Protein AF-A0A6L9S5N5-F1 (afdb_monomer)

Secondary structure (DSSP, 8-state):
--------HHHHTT----S--------PPPP--------------------------SSTTSHHHHHHHHHHHHHTT-S-HHHHHHHHHHHHHHHHHHHHHHHGGG--HHHHHHHHT--HHHHHHH-SSHHHHHHHHHHHHHHHHHHHHHHHHT-SSHHHHHHHHHHHHHHT----SGGGTTTSPPPHHHHHHHHHHHHHHHHHHHHHHHTT-B-TT--HHHHHHHHHHHH--HHHHHHHHTT-GGGHHHHHHHHHHHHHHHHHTTBTT-SSPPSSSPPPTHHHHTTTSPPP-

InterPro domains:
  IPR001647 DNA-binding HTH domain, TetR-type [PF00440] (92-136)
  IPR001647 DNA-binding HTH domain, TetR-type [PR00455] (92-105)
  IPR001647 DNA-binding HTH domain, TetR-type [PR00455] (112-135)
  IPR001647 DNA-binding HTH domain, TetR-type [PS50977] (86-145)
  IPR009057 Homedomain-like superfamily [SSF46689] (80-159)
  IPR036271 Tetracyclin repressor-like, C-terminal domain superfamily [SSF48498] (156-270)
  IPR050109 HTH-type, TetR-like transcriptional regulator [PTHR30055] (78-273)

Organism: NCBI:txid1981512

Structure (mmCIF, N/CA/C/O backbone):
data_AF-A0A6L9S5N5-F1
#
_entry.id   AF-A0A6L9S5N5-F1
#
loop_
_atom_site.group_PDB
_atom_site.id
_atom_site.type_symbol
_atom_site.label_atom_id
_atom_site.label_alt_id
_atom_site.label_comp_id
_atom_site.label_asym_id
_atom_site.label_entity_id
_atom_site.label_seq_id
_atom_site.pdbx_PDB_ins_code
_atom_site.Cartn_x
_atom_site.Cartn_y
_atom_site.Cartn_z
_atom_site.occupancy
_atom_site.B_iso_or_equiv
_atom_site.auth_seq_id
_atom_site.auth_comp_id
_atom_site.auth_asym_id
_atom_site.auth_atom_id
_atom_site.pdbx_PDB_model_num
ATOM 1 N N . MET A 1 1 ? 17.476 20.802 17.828 1.00 29.78 1 MET A N 1
ATOM 2 C CA . MET A 1 1 ? 16.460 19.757 18.060 1.00 29.78 1 MET A CA 1
ATOM 3 C C . MET A 1 1 ? 15.639 19.679 16.791 1.00 29.78 1 MET A C 1
ATOM 5 O O . MET A 1 1 ? 14.615 20.337 16.661 1.00 29.78 1 MET A O 1
ATOM 9 N N . GLU A 1 2 ? 16.232 19.032 15.797 1.00 29.28 2 GLU A N 1
ATOM 10 C CA . GLU A 1 2 ? 15.673 18.837 14.463 1.00 29.28 2 GLU A CA 1
ATOM 11 C C . GLU A 1 2 ? 14.548 17.815 14.631 1.00 29.28 2 GLU A C 1
ATOM 13 O O . GLU A 1 2 ? 14.775 16.739 15.180 1.00 29.28 2 GLU A O 1
ATOM 18 N N . ARG A 1 3 ? 13.306 18.202 14.331 1.00 27.81 3 ARG A N 1
ATOM 19 C CA . ARG A 1 3 ? 12.205 17.241 14.336 1.00 27.81 3 ARG A CA 1
ATOM 20 C C . ARG A 1 3 ? 12.419 16.380 13.099 1.00 27.81 3 ARG A C 1
ATOM 22 O O . ARG A 1 3 ? 12.252 16.897 12.000 1.00 27.81 3 ARG A O 1
ATOM 29 N N . ASP A 1 4 ? 12.824 15.128 13.285 1.00 39.34 4 ASP A N 1
ATOM 30 C CA . ASP A 1 4 ? 12.715 14.114 12.240 1.00 39.34 4 ASP A CA 1
ATOM 31 C C . ASP A 1 4 ? 11.247 14.088 11.802 1.00 39.34 4 ASP A C 1
ATOM 33 O O . ASP A 1 4 ? 10.364 13.665 12.552 1.00 39.34 4 ASP A O 1
ATOM 37 N N . GLU A 1 5 ? 10.959 14.646 10.625 1.00 42.59 5 GLU A N 1
ATOM 38 C CA . GLU A 1 5 ? 9.651 14.461 10.011 1.00 42.59 5 GLU A CA 1
ATOM 39 C C . GLU A 1 5 ? 9.491 12.972 9.686 1.00 42.59 5 GLU A C 1
ATOM 41 O O . GLU A 1 5 ? 10.435 12.358 9.174 1.00 42.59 5 GLU A O 1
ATOM 46 N N . PRO A 1 6 ? 8.329 12.363 9.977 1.00 43.66 6 PRO A N 1
ATOM 47 C CA . PRO A 1 6 ? 8.120 10.956 9.687 1.00 43.66 6 PRO A CA 1
ATOM 48 C C . PRO A 1 6 ? 8.167 10.769 8.170 1.00 43.66 6 PRO A C 1
ATOM 50 O O . PRO A 1 6 ? 7.268 11.185 7.441 1.00 43.66 6 PRO A O 1
ATOM 53 N N . LEU A 1 7 ? 9.250 10.165 7.685 1.00 49.28 7 LEU A N 1
ATOM 54 C CA . LEU A 1 7 ? 9.335 9.697 6.313 1.00 49.28 7 LEU A CA 1
ATOM 55 C C . LEU A 1 7 ? 8.261 8.608 6.142 1.00 49.28 7 LEU A C 1
ATOM 57 O O . LEU A 1 7 ? 8.176 7.633 6.874 1.00 49.28 7 LEU A O 1
ATOM 61 N N . GLY A 1 8 ? 7.380 8.760 5.177 1.00 49.56 8 GLY A N 1
ATOM 62 C CA . GLY A 1 8 ? 6.380 7.744 4.866 1.00 49.56 8 GLY A CA 1
ATOM 63 C C . GLY A 1 8 ? 6.985 6.363 4.684 1.00 49.56 8 GLY A C 1
ATOM 64 O O . GLY A 1 8 ? 8.114 6.195 4.217 1.00 49.56 8 GLY A O 1
ATOM 65 N N . VAL A 1 9 ? 6.195 5.352 5.031 1.00 52.44 9 VAL A N 1
ATOM 66 C CA . VAL A 1 9 ? 6.561 3.926 5.037 1.00 52.44 9 VAL A CA 1
ATOM 67 C C . VAL A 1 9 ? 7.278 3.517 3.748 1.00 52.44 9 VAL A C 1
ATOM 69 O O . VAL A 1 9 ? 8.246 2.765 3.774 1.00 52.44 9 VAL A O 1
ATOM 72 N N . VAL A 1 10 ? 6.839 4.052 2.606 1.00 51.81 10 VAL A N 1
ATOM 73 C CA . VAL A 1 10 ? 7.413 3.754 1.289 1.00 51.81 10 VAL A CA 1
ATOM 74 C C . VAL A 1 10 ? 8.800 4.379 1.104 1.00 51.81 10 VAL A C 1
ATOM 76 O O . VAL A 1 10 ? 9.664 3.760 0.490 1.00 51.81 10 VAL A O 1
ATOM 79 N N . LEU A 1 11 ? 9.046 5.574 1.639 1.00 53.38 11 LEU A N 1
ATOM 80 C CA . LEU A 1 11 ? 10.339 6.252 1.556 1.00 53.38 11 LEU A CA 1
ATOM 81 C C . LEU A 1 11 ? 11.356 5.687 2.552 1.00 53.38 11 LEU A C 1
ATOM 83 O O . LEU A 1 11 ? 12.539 5.594 2.227 1.00 53.38 11 LEU A O 1
ATOM 87 N N . VAL A 1 12 ? 10.902 5.240 3.725 1.00 50.34 12 VAL A N 1
ATOM 88 C CA . VAL A 1 12 ? 11.758 4.552 4.704 1.00 50.34 12 VAL A CA 1
ATOM 89 C C . VAL A 1 12 ? 12.307 3.248 4.139 1.00 50.34 12 VAL A C 1
ATOM 91 O O . VAL A 1 12 ? 13.486 2.947 4.318 1.00 50.34 12 VAL A O 1
ATOM 94 N N . LEU A 1 13 ? 11.498 2.521 3.361 1.00 51.81 13 LEU A N 1
ATOM 95 C CA . LEU A 1 13 ? 11.984 1.366 2.611 1.00 51.81 13 LEU A CA 1
ATOM 96 C C . LEU A 1 13 ? 13.123 1.729 1.646 1.00 51.81 13 LEU A C 1
ATOM 98 O O . LEU A 1 13 ? 13.864 0.843 1.266 1.00 51.81 13 LEU A O 1
ATOM 102 N N . LEU A 1 14 ? 13.306 2.981 1.223 1.00 48.81 14 LEU A N 1
ATOM 103 C CA . LEU A 1 14 ? 14.233 3.331 0.140 1.00 48.81 14 LEU A CA 1
ATOM 104 C C . LEU A 1 14 ? 15.573 3.926 0.608 1.00 48.81 14 LEU A C 1
ATOM 106 O O . LEU A 1 14 ? 16.450 4.108 -0.228 1.00 48.81 14 LEU A O 1
ATOM 110 N N . ARG A 1 15 ? 15.784 4.191 1.905 1.00 41.84 15 ARG A N 1
ATOM 111 C CA . ARG A 1 15 ? 16.906 5.028 2.388 1.00 41.84 15 ARG A CA 1
ATOM 112 C C . ARG A 1 15 ? 18.269 4.327 2.607 1.00 41.84 15 ARG A C 1
ATOM 114 O O . ARG A 1 15 ? 19.187 4.995 3.062 1.00 41.84 15 ARG A O 1
ATOM 121 N N . PHE A 1 16 ? 18.465 3.037 2.310 1.00 41.34 16 PHE A N 1
ATOM 122 C CA . PHE A 1 16 ? 19.682 2.321 2.761 1.00 41.34 16 PHE A CA 1
ATOM 123 C C . PHE A 1 16 ? 20.662 1.821 1.677 1.00 41.34 16 PHE A C 1
ATOM 125 O O . PHE A 1 16 ? 20.580 0.654 1.307 1.00 41.34 16 PHE A O 1
ATOM 132 N N . ARG A 1 17 ? 21.647 2.636 1.258 1.00 34.66 17 ARG A N 1
ATOM 133 C CA . ARG A 1 17 ? 23.053 2.196 1.058 1.00 34.66 17 ARG A CA 1
ATOM 134 C C . ARG A 1 17 ? 23.980 3.382 0.746 1.00 34.66 17 ARG A C 1
ATOM 136 O O . ARG A 1 17 ? 24.218 3.702 -0.411 1.00 34.66 17 ARG A O 1
ATOM 143 N N . ASP A 1 18 ? 24.559 3.963 1.787 1.00 29.28 18 ASP A N 1
ATOM 144 C CA . ASP A 1 18 ? 25.850 4.668 1.757 1.00 29.28 18 ASP A CA 1
ATOM 145 C C . ASP A 1 18 ? 26.420 4.469 3.177 1.00 29.28 18 ASP A C 1
ATOM 147 O O . ASP A 1 18 ? 25.698 4.697 4.139 1.00 29.28 18 ASP A O 1
ATOM 151 N N . GLU A 1 19 ? 27.569 3.857 3.462 1.00 34.09 19 GLU A N 1
ATOM 152 C CA . GLU A 1 19 ? 28.868 3.826 2.801 1.00 34.09 19 GLU A CA 1
ATOM 153 C C . GLU A 1 19 ? 29.531 2.429 2.950 1.00 34.09 19 GLU A C 1
ATOM 155 O O . GLU A 1 19 ? 29.310 1.717 3.925 1.00 34.09 19 GLU A O 1
ATOM 160 N N . ARG A 1 20 ? 30.435 2.087 2.017 1.00 33.69 20 ARG A N 1
ATOM 161 C CA . ARG A 1 20 ? 31.511 1.068 2.129 1.00 33.69 20 ARG A CA 1
ATOM 162 C C . ARG A 1 20 ? 31.122 -0.394 2.413 1.00 33.69 20 ARG A C 1
ATOM 164 O O . ARG A 1 20 ? 31.103 -0.848 3.549 1.00 33.69 20 ARG A O 1
ATOM 171 N N . THR A 1 21 ? 31.047 -1.193 1.345 1.00 30.78 21 THR A N 1
ATOM 172 C CA . THR A 1 21 ? 31.944 -2.355 1.120 1.00 30.78 21 THR A CA 1
ATOM 173 C C . THR A 1 21 ? 31.601 -3.059 -0.195 1.00 30.78 21 THR A C 1
ATOM 175 O O . THR A 1 21 ? 30.458 -3.451 -0.449 1.00 30.78 21 THR A O 1
ATOM 178 N N . ASP A 1 22 ? 32.625 -3.196 -1.036 1.00 32.16 22 ASP A N 1
ATOM 179 C CA . ASP A 1 22 ? 32.711 -4.172 -2.117 1.00 32.16 22 ASP A CA 1
ATOM 180 C C . ASP A 1 22 ? 32.784 -5.579 -1.515 1.00 32.16 22 ASP A C 1
ATOM 182 O O . ASP A 1 22 ? 33.572 -5.830 -0.604 1.00 32.16 22 ASP A O 1
ATOM 186 N N . GLY A 1 23 ? 31.992 -6.519 -2.030 1.00 25.78 23 GLY A N 1
ATOM 187 C CA . GLY A 1 23 ? 32.058 -7.901 -1.564 1.00 25.78 23 GLY A CA 1
ATOM 188 C C . GLY A 1 23 ? 31.047 -8.817 -2.234 1.00 25.78 23 GLY A C 1
ATOM 189 O O . GLY A 1 23 ? 29.912 -8.939 -1.787 1.00 25.78 23 GLY A O 1
ATOM 190 N N . CYS A 1 24 ? 31.474 -9.486 -3.306 1.00 29.00 24 CYS A N 1
ATOM 191 C CA . CYS A 1 24 ? 30.818 -10.674 -3.851 1.00 29.00 24 CYS A CA 1
ATOM 192 C C . CYS A 1 24 ? 30.516 -11.695 -2.745 1.00 29.00 24 CYS A C 1
ATOM 194 O O . CYS A 1 24 ? 31.463 -12.172 -2.135 1.00 29.00 24 CYS A O 1
ATOM 196 N N . PHE A 1 25 ? 29.271 -12.156 -2.598 1.00 24.53 25 PHE A N 1
ATOM 197 C CA . PHE A 1 25 ? 29.006 -13.495 -2.059 1.00 24.53 25 PHE A CA 1
ATOM 198 C C . PHE A 1 25 ? 27.767 -14.110 -2.715 1.00 24.53 25 PHE A C 1
ATOM 200 O O . PHE A 1 25 ? 26.629 -13.738 -2.445 1.00 24.53 25 PHE A O 1
ATOM 207 N N . GLY A 1 26 ? 28.015 -15.064 -3.615 1.00 23.80 26 GLY A N 1
ATOM 208 C CA . GLY A 1 26 ? 26.991 -15.945 -4.161 1.00 23.80 26 GLY A CA 1
ATOM 209 C C . GLY A 1 26 ? 26.618 -17.014 -3.138 1.00 23.80 26 GLY A C 1
ATOM 210 O O . GLY A 1 26 ? 27.490 -17.729 -2.639 1.00 23.80 26 GLY A O 1
ATOM 211 N N . LEU A 1 27 ? 25.325 -17.155 -2.848 1.00 24.61 27 LEU A N 1
ATOM 212 C CA . LEU A 1 27 ? 24.835 -18.283 -2.067 1.00 24.61 27 LEU A CA 1
ATOM 213 C C . LEU A 1 27 ? 24.647 -19.508 -2.970 1.00 24.61 27 LEU A C 1
ATOM 215 O O . LEU A 1 27 ? 23.771 -19.556 -3.833 1.00 24.61 27 LEU A O 1
ATOM 219 N N . ARG A 1 28 ? 25.482 -20.525 -2.730 1.00 21.66 28 ARG A N 1
ATOM 220 C CA . ARG A 1 28 ? 25.252 -21.916 -3.139 1.00 21.66 28 ARG A CA 1
ATOM 221 C C . ARG A 1 28 ? 24.043 -22.465 -2.384 1.00 21.66 28 ARG A C 1
ATOM 223 O O . ARG A 1 28 ? 24.105 -22.625 -1.168 1.00 21.66 28 ARG A O 1
ATOM 230 N N . VAL A 1 29 ? 23.002 -22.848 -3.112 1.00 25.77 29 VAL A N 1
ATOM 231 C CA . VAL A 1 29 ? 21.946 -23.729 -2.599 1.00 25.77 29 VAL A CA 1
ATOM 232 C C . VAL A 1 29 ? 22.465 -25.169 -2.665 1.00 25.77 29 VAL A C 1
ATOM 234 O O . VAL A 1 29 ? 22.855 -25.635 -3.736 1.00 25.77 29 VAL A O 1
ATOM 237 N N . ARG A 1 30 ? 22.517 -25.871 -1.525 1.00 21.45 30 ARG A N 1
ATOM 238 C CA . ARG A 1 30 ? 22.671 -27.336 -1.510 1.00 21.45 30 ARG A CA 1
ATOM 239 C C . ARG A 1 30 ? 21.298 -27.986 -1.729 1.00 21.45 30 ARG A C 1
ATOM 241 O O . ARG A 1 30 ? 20.336 -27.513 -1.127 1.00 21.45 30 ARG A O 1
ATOM 248 N N . PRO A 1 31 ? 21.192 -29.041 -2.553 1.00 28.75 31 PRO A N 1
ATOM 249 C CA . PRO A 1 31 ? 19.962 -29.805 -2.687 1.00 28.75 31 PRO A CA 1
ATOM 250 C C . PRO A 1 31 ? 19.876 -30.846 -1.563 1.00 28.75 31 PRO A C 1
ATOM 252 O O . PRO A 1 31 ? 20.912 -31.288 -1.073 1.00 28.75 31 PRO A O 1
ATOM 255 N N . ASP A 1 32 ? 18.652 -31.176 -1.146 1.00 25.08 32 ASP A N 1
ATOM 256 C CA . ASP A 1 32 ? 18.168 -32.545 -0.883 1.00 25.08 32 ASP A CA 1
ATOM 257 C C . ASP A 1 32 ? 17.051 -32.540 0.166 1.00 25.08 32 ASP A C 1
ATOM 259 O O . ASP A 1 32 ? 17.325 -32.403 1.353 1.00 25.08 32 ASP A O 1
ATOM 263 N N . VAL A 1 33 ? 15.806 -32.789 -0.269 1.00 29.23 33 VAL A N 1
ATOM 264 C CA . VAL A 1 33 ? 14.906 -33.750 0.396 1.00 29.23 33 VAL A CA 1
ATOM 265 C C . VAL A 1 33 ? 14.057 -34.465 -0.673 1.00 29.23 33 VAL A C 1
ATOM 267 O O . VAL A 1 33 ? 13.577 -33.865 -1.632 1.00 29.23 33 VAL A O 1
ATOM 270 N N . HIS A 1 34 ? 13.945 -35.780 -0.498 1.00 26.89 34 HIS A N 1
ATOM 271 C CA . HIS A 1 34 ? 13.464 -36.835 -1.391 1.00 26.89 34 HIS A CA 1
ATOM 272 C C . HIS A 1 34 ? 11.963 -36.832 -1.785 1.00 26.89 34 HIS A C 1
ATOM 274 O O . HIS A 1 34 ? 11.084 -36.665 -0.948 1.00 26.89 34 HIS A O 1
ATOM 280 N N . ARG A 1 35 ? 11.712 -37.150 -3.074 1.00 25.55 35 ARG A N 1
ATOM 281 C CA . ARG A 1 35 ? 10.929 -38.285 -3.660 1.00 25.55 35 ARG A CA 1
ATOM 282 C C . ARG A 1 35 ? 10.040 -39.086 -2.669 1.00 25.55 35 ARG A C 1
ATOM 284 O O . ARG A 1 35 ? 10.552 -39.547 -1.662 1.00 25.55 35 ARG A O 1
ATOM 291 N N . VAL A 1 36 ? 8.760 -39.401 -2.904 1.00 25.47 36 VAL A N 1
ATOM 292 C CA . VAL A 1 36 ? 8.148 -40.282 -3.932 1.00 25.47 36 VAL A CA 1
ATOM 293 C C . VAL A 1 36 ? 6.620 -40.229 -3.714 1.00 25.47 36 VAL A C 1
ATOM 295 O O . VAL A 1 36 ? 6.201 -40.276 -2.567 1.00 25.47 36 VAL A O 1
ATOM 298 N N . LEU A 1 37 ? 5.804 -40.204 -4.775 1.00 26.78 37 LEU A N 1
ATOM 299 C CA . LEU A 1 37 ? 4.739 -41.190 -5.052 1.00 26.78 37 LEU A CA 1
ATOM 300 C C . LEU A 1 37 ? 4.279 -41.017 -6.507 1.00 26.78 37 LEU A C 1
ATOM 302 O O . LEU A 1 37 ? 4.057 -39.913 -6.996 1.00 26.78 37 LEU A O 1
ATOM 306 N N . THR A 1 38 ? 4.255 -42.138 -7.214 1.00 26.05 38 THR A N 1
ATOM 307 C CA . THR A 1 38 ? 4.129 -42.278 -8.663 1.00 26.05 38 THR A CA 1
ATOM 308 C C . THR A 1 38 ? 2.880 -43.088 -9.018 1.00 26.05 38 THR A C 1
ATOM 310 O O . THR A 1 38 ? 2.457 -43.904 -8.206 1.00 26.05 38 THR A O 1
ATOM 313 N N . HIS A 1 39 ? 2.462 -42.963 -10.290 1.00 25.64 39 HIS A N 1
ATOM 314 C CA . HIS A 1 39 ? 1.488 -43.780 -11.056 1.00 25.64 39 HIS A CA 1
ATOM 315 C C . HIS A 1 39 ? 0.033 -43.341 -10.883 1.00 25.64 39 HIS A C 1
ATOM 317 O O . HIS A 1 39 ? -0.396 -43.073 -9.772 1.00 25.64 39 HIS A O 1
ATOM 323 N N . GLY A 1 40 ? -0.802 -43.233 -11.914 1.00 24.14 40 GLY A N 1
ATOM 324 C CA . GLY A 1 40 ? -0.793 -43.510 -13.363 1.00 24.14 40 GLY A CA 1
ATOM 325 C C . GLY A 1 40 ? -2.184 -43.025 -13.842 1.00 24.14 40 GLY A C 1
ATOM 326 O O . GLY A 1 40 ? -3.073 -42.867 -13.014 1.00 24.14 40 GLY A O 1
ATOM 327 N N . GLU A 1 41 ? -2.446 -42.550 -15.054 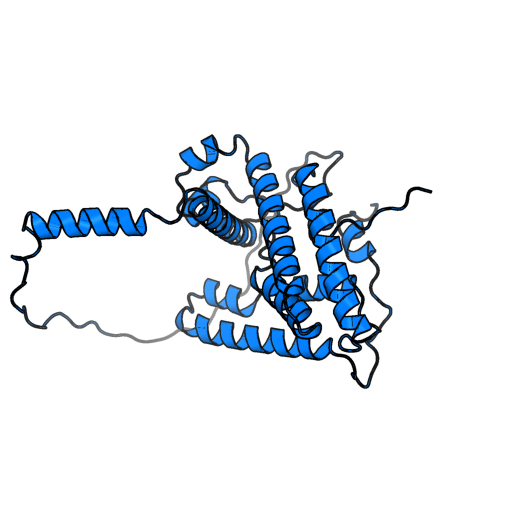1.00 26.95 41 GLU A N 1
ATOM 328 C CA . GLU A 1 41 ? -2.668 -43.234 -16.343 1.00 26.95 41 GLU A CA 1
ATOM 329 C C . GLU A 1 41 ? -3.340 -42.119 -17.204 1.00 26.95 41 GLU A C 1
ATOM 331 O O . GLU A 1 41 ? -4.157 -41.365 -16.686 1.00 26.95 41 GLU A O 1
ATOM 336 N N . GLY A 1 42 ? -2.895 -41.748 -18.409 1.00 24.33 42 GLY A N 1
ATOM 337 C CA . GLY A 1 42 ? -3.214 -42.405 -19.683 1.00 24.33 42 GLY A CA 1
ATOM 338 C C . GLY A 1 42 ? -4.673 -42.168 -20.147 1.00 24.33 42 GLY A C 1
ATOM 339 O O . GLY A 1 42 ? -5.556 -42.867 -19.678 1.00 24.33 42 GLY A O 1
ATOM 340 N N . VAL A 1 43 ? -4.966 -41.223 -21.067 1.00 27.61 43 VAL A N 1
ATOM 341 C CA . VAL A 1 43 ? -5.273 -41.441 -22.525 1.00 27.61 43 VAL A CA 1
ATOM 342 C C . VAL A 1 43 ? -6.678 -40.824 -22.850 1.00 27.61 43 VAL A C 1
ATOM 344 O O . VAL A 1 43 ? -7.463 -40.740 -21.909 1.00 27.61 43 VAL A O 1
ATOM 347 N N . PRO A 1 44 ? -7.130 -40.460 -24.089 1.00 33.72 44 PRO A N 1
ATOM 348 C CA . PRO A 1 44 ? -6.504 -39.962 -25.333 1.00 33.72 44 PRO A CA 1
ATOM 349 C C . PRO A 1 44 ? -7.121 -38.654 -25.922 1.00 33.72 44 PRO A C 1
ATOM 351 O O . PRO A 1 44 ? -8.191 -38.181 -25.548 1.00 33.72 44 PRO A O 1
ATOM 354 N N . SER A 1 45 ? -6.462 -38.182 -26.985 1.00 30.22 45 SER A N 1
ATOM 355 C CA . SER A 1 45 ? -6.915 -37.309 -28.081 1.00 30.22 45 SER A CA 1
ATOM 356 C C . SER A 1 45 ? -8.179 -37.752 -28.850 1.00 30.22 45 SER A C 1
ATOM 358 O O . SER A 1 45 ? -8.293 -38.929 -29.196 1.00 30.22 45 SER A O 1
ATOM 360 N N . ARG A 1 46 ? -9.004 -36.782 -29.282 1.00 29.97 46 ARG A N 1
ATOM 361 C CA . ARG A 1 46 ? -9.788 -36.764 -30.545 1.00 29.97 46 ARG A CA 1
ATOM 362 C C . ARG A 1 46 ? -9.901 -35.301 -30.995 1.00 29.97 46 ARG A C 1
ATOM 364 O O . ARG A 1 46 ? -10.196 -34.453 -30.164 1.00 29.97 46 ARG A O 1
ATOM 371 N N . ASP A 1 47 ? -9.404 -34.895 -32.154 1.00 24.53 47 ASP A N 1
ATOM 372 C CA . ASP A 1 47 ? -9.744 -35.221 -33.548 1.00 24.53 47 ASP A CA 1
ATOM 373 C C . ASP A 1 47 ? -10.970 -34.457 -34.076 1.00 24.53 47 ASP A C 1
ATOM 375 O O . ASP A 1 47 ? -11.999 -34.319 -33.417 1.00 24.53 47 ASP A O 1
ATOM 379 N N . HIS A 1 48 ? -10.749 -33.882 -35.253 1.00 28.98 48 HIS A N 1
ATOM 380 C CA . HIS A 1 48 ? -11.487 -32.824 -35.919 1.00 28.98 48 HIS A CA 1
ATOM 381 C C . HIS A 1 48 ? -12.766 -33.336 -36.579 1.00 28.98 48 HIS A C 1
ATOM 383 O O . HIS A 1 48 ? -12.683 -34.218 -37.426 1.00 28.98 48 HIS A O 1
ATOM 389 N N . SER A 1 49 ? -13.910 -32.690 -36.330 1.00 28.09 49 SER A N 1
ATOM 390 C CA . SER A 1 49 ? -15.021 -32.663 -37.297 1.00 28.09 49 SER A CA 1
ATOM 391 C C . SER A 1 49 ? -16.179 -31.778 -36.829 1.00 28.09 49 SER A C 1
ATOM 393 O O . SER A 1 49 ? -17.156 -32.305 -36.314 1.00 28.09 49 SER A O 1
ATOM 395 N N . GLU A 1 50 ? -16.131 -30.464 -37.075 1.00 28.69 50 GLU A N 1
ATOM 396 C CA . GLU A 1 50 ? -17.361 -29.665 -37.213 1.00 28.69 50 GLU A CA 1
ATOM 397 C C . GLU A 1 50 ? -17.226 -28.649 -38.361 1.00 28.69 50 GLU A C 1
ATOM 399 O O . GLU A 1 50 ? -16.558 -27.624 -38.277 1.00 28.69 50 GLU A O 1
ATOM 404 N N . CYS A 1 51 ? -17.823 -29.054 -39.484 1.00 26.09 51 CYS A N 1
ATOM 405 C CA . CYS A 1 51 ? -18.613 -28.286 -40.444 1.00 26.09 51 CYS A CA 1
ATOM 406 C C . CYS A 1 51 ? -18.237 -26.820 -40.732 1.00 26.09 51 CYS A C 1
ATOM 408 O O . CYS A 1 51 ? -18.589 -25.886 -40.015 1.00 26.09 51 CYS A O 1
ATOM 410 N N . PHE A 1 52 ? -17.662 -26.634 -41.923 1.00 26.09 52 PHE A N 1
ATOM 411 C CA . PHE A 1 52 ? -17.629 -25.382 -42.676 1.00 26.09 52 PHE A CA 1
ATOM 412 C C . PHE A 1 52 ? -19.037 -24.773 -42.832 1.00 26.09 52 PHE A C 1
ATOM 414 O O . PHE A 1 52 ? -19.872 -25.306 -43.562 1.00 26.09 52 PHE A O 1
ATOM 421 N N . ALA A 1 53 ? -19.264 -23.609 -42.223 1.00 31.55 53 ALA A N 1
ATOM 422 C CA . ALA A 1 53 ? -20.278 -22.651 -42.661 1.00 31.55 53 ALA A CA 1
ATOM 423 C C . ALA A 1 53 ? -19.651 -21.680 -43.688 1.00 31.55 53 ALA A C 1
ATOM 425 O O . ALA A 1 53 ? -18.470 -21.337 -43.554 1.00 31.55 53 ALA A O 1
ATOM 426 N N . PRO A 1 54 ? -20.380 -21.227 -44.727 1.00 29.58 54 PRO A N 1
ATOM 427 C CA . PRO A 1 54 ? -19.819 -20.346 -45.744 1.00 29.58 54 PRO A CA 1
ATOM 428 C C . PRO A 1 54 ? -19.421 -18.998 -45.132 1.00 29.58 54 PRO A C 1
ATOM 430 O O . PRO A 1 54 ? -20.216 -18.298 -44.510 1.00 29.58 54 PRO A O 1
ATOM 433 N N . ASN A 1 55 ? -18.148 -18.655 -45.312 1.00 32.16 55 ASN A N 1
ATOM 434 C CA . ASN A 1 55 ? -17.507 -17.467 -44.768 1.00 32.16 55 ASN A CA 1
ATOM 435 C C . ASN A 1 55 ? -18.102 -16.208 -45.434 1.00 32.16 55 ASN A C 1
ATOM 437 O O . ASN A 1 55 ? -17.861 -15.960 -46.617 1.00 32.16 55 ASN A O 1
ATOM 441 N N . SER A 1 56 ? -18.850 -15.397 -44.683 1.00 38.31 56 SER A N 1
ATOM 442 C CA . SER A 1 56 ? -19.366 -14.075 -45.078 1.00 38.31 56 SER A CA 1
ATOM 443 C C . SER A 1 56 ? -18.233 -13.040 -45.146 1.00 38.31 56 SER A C 1
ATOM 445 O O . SER A 1 56 ? -18.154 -12.080 -44.384 1.00 38.31 56 SER A O 1
ATOM 447 N N . ASN A 1 57 ? -17.282 -13.267 -46.054 1.00 38.22 57 ASN A N 1
ATOM 448 C CA . ASN A 1 57 ? -16.080 -12.447 -46.198 1.00 38.22 57 ASN A CA 1
ATOM 449 C C . ASN A 1 57 ? -16.177 -11.391 -47.312 1.00 38.22 57 ASN A C 1
ATOM 451 O O . ASN A 1 57 ? -15.211 -10.667 -47.544 1.00 38.22 57 ASN A O 1
ATOM 455 N N . SER A 1 58 ? -17.324 -11.270 -47.985 1.00 40.28 58 SER A N 1
ATOM 456 C CA . SER A 1 58 ? -17.533 -10.291 -49.061 1.00 40.28 58 SER A CA 1
ATOM 457 C C . SER A 1 58 ? -17.802 -8.868 -48.559 1.00 40.28 58 SER A C 1
ATOM 459 O O . SER A 1 58 ? -17.527 -7.916 -49.282 1.00 40.28 58 SER A O 1
ATOM 461 N N . GLU A 1 59 ? -18.259 -8.685 -47.316 1.00 41.62 59 GLU A N 1
ATOM 462 C CA . GLU A 1 59 ? -18.508 -7.346 -46.750 1.00 41.62 59 GLU A CA 1
ATOM 463 C C . GLU A 1 59 ? -17.238 -6.699 -46.169 1.00 41.62 59 GLU A C 1
ATOM 465 O O . GLU A 1 59 ? -17.104 -5.473 -46.146 1.00 41.62 59 GLU A O 1
ATOM 470 N N . ARG A 1 60 ? -16.244 -7.516 -45.782 1.00 43.94 60 ARG A N 1
ATOM 471 C CA . ARG A 1 60 ? -14.983 -7.064 -45.162 1.00 43.94 60 ARG A CA 1
ATOM 472 C C . ARG A 1 60 ? -13.975 -6.448 -46.136 1.00 43.94 60 ARG A C 1
ATOM 474 O O . ARG A 1 60 ? -12.960 -5.929 -45.675 1.00 43.94 60 ARG A O 1
ATOM 481 N N . ASN A 1 61 ? -14.235 -6.476 -47.442 1.00 43.72 61 ASN A N 1
ATOM 482 C CA . ASN A 1 61 ? -13.350 -5.902 -48.463 1.00 43.72 61 ASN A CA 1
ATOM 483 C C . ASN A 1 61 ? -14.030 -4.802 -49.294 1.00 43.72 61 ASN A C 1
ATOM 485 O O . ASN A 1 61 ? -13.620 -4.512 -50.415 1.00 43.72 61 ASN A O 1
ATOM 489 N N . THR A 1 62 ? -15.077 -4.183 -48.745 1.00 53.66 62 THR A N 1
ATOM 490 C CA . THR A 1 62 ? -15.670 -2.976 -49.325 1.00 53.66 62 THR A CA 1
ATOM 491 C C . THR A 1 62 ? -14.853 -1.738 -48.923 1.00 53.66 62 THR A C 1
ATOM 493 O O . THR A 1 62 ? -14.327 -1.685 -47.805 1.00 53.66 62 THR A O 1
ATOM 496 N N . PRO A 1 63 ? -14.762 -0.704 -49.783 1.00 52.78 63 PRO A N 1
ATOM 497 C CA . PRO A 1 63 ? -14.130 0.571 -49.427 1.00 52.78 63 PRO A CA 1
ATOM 498 C C . PRO A 1 63 ? -14.725 1.190 -48.151 1.00 52.78 63 PRO A C 1
ATOM 500 O O . PRO A 1 63 ? -14.002 1.785 -47.352 1.00 52.78 63 PRO A O 1
ATOM 503 N N . GLN A 1 64 ? -16.023 0.965 -47.919 1.00 53.03 64 GLN A N 1
ATOM 504 C CA . GLN A 1 64 ? -16.747 1.410 -46.731 1.00 53.03 64 GLN A CA 1
ATOM 505 C C . GLN A 1 64 ? -16.321 0.641 -45.466 1.00 53.03 64 GLN A C 1
ATOM 507 O O . GLN A 1 64 ? -15.944 1.260 -44.477 1.00 53.03 64 GLN A O 1
ATOM 512 N N . GLY A 1 65 ? -16.228 -0.694 -45.517 1.00 46.59 65 GLY A N 1
ATOM 513 C CA . GLY A 1 65 ? -15.752 -1.510 -44.389 1.00 46.59 65 GLY A CA 1
ATOM 514 C C . GLY A 1 65 ? -14.260 -1.329 -44.055 1.00 46.59 65 GLY A C 1
ATOM 515 O O . GLY A 1 65 ? -13.796 -1.722 -42.978 1.00 46.59 65 GLY A O 1
ATOM 516 N N . TYR A 1 66 ? -13.473 -0.743 -44.964 1.00 49.69 66 TYR A N 1
ATOM 517 C CA . TYR A 1 66 ? -12.126 -0.247 -44.665 1.00 49.69 66 TYR A CA 1
ATOM 518 C C . TYR A 1 66 ? -12.174 1.123 -43.968 1.00 49.69 66 TYR A C 1
ATOM 520 O O . TYR A 1 66 ? -11.506 1.311 -42.952 1.00 49.69 66 TYR A O 1
ATOM 528 N N . ALA A 1 67 ? -13.002 2.054 -44.453 1.00 51.31 67 ALA A N 1
ATOM 529 C CA . ALA A 1 67 ? -13.179 3.379 -43.857 1.00 51.31 67 ALA A CA 1
ATOM 530 C C . ALA A 1 67 ? -13.750 3.328 -42.427 1.00 51.31 67 ALA A C 1
ATOM 532 O O . ALA A 1 67 ? -13.278 4.065 -41.558 1.00 51.31 67 ALA A O 1
ATOM 533 N N . ASP A 1 68 ? -14.682 2.413 -42.156 1.00 48.53 68 ASP A N 1
ATOM 534 C CA . ASP A 1 68 ? -15.285 2.237 -40.831 1.00 48.53 68 ASP A CA 1
ATOM 535 C C . ASP A 1 68 ? -14.271 1.652 -39.833 1.00 48.53 68 ASP A C 1
ATOM 537 O O . ASP A 1 68 ? -14.126 2.165 -38.727 1.00 48.53 68 ASP A O 1
ATOM 541 N N . ARG A 1 69 ? -13.426 0.695 -40.253 1.00 54.50 69 ARG A N 1
ATOM 542 C CA . ARG A 1 69 ? -12.310 0.188 -39.425 1.00 54.50 69 ARG A CA 1
ATOM 543 C C . ARG A 1 69 ? -11.243 1.238 -39.153 1.00 54.50 69 ARG A C 1
ATOM 545 O O . ARG A 1 69 ? -10.724 1.311 -38.042 1.00 54.50 69 ARG A O 1
ATOM 552 N N . VAL A 1 70 ? -10.890 2.050 -40.149 1.00 52.62 70 VAL A N 1
ATOM 553 C CA . VAL A 1 70 ? -9.936 3.152 -39.958 1.00 52.62 70 VAL A CA 1
ATOM 554 C C . VAL A 1 70 ? -10.526 4.206 -39.014 1.00 52.62 70 VAL A C 1
ATOM 556 O O . VAL A 1 70 ? -9.793 4.776 -38.205 1.00 52.62 70 VAL A O 1
ATOM 559 N N . SER A 1 71 ? -11.841 4.425 -39.055 1.00 51.88 71 SER A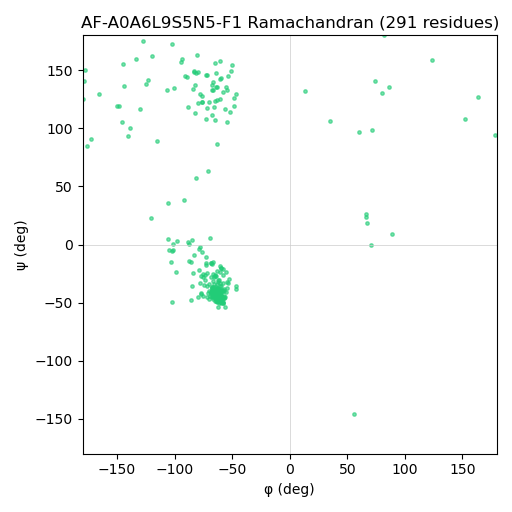 N 1
ATOM 560 C CA . SER A 1 71 ? -12.558 5.328 -38.149 1.00 51.88 71 SER A CA 1
ATOM 561 C C . SER A 1 71 ? -12.649 4.773 -36.725 1.00 51.88 71 SER A C 1
ATOM 563 O O . SER A 1 71 ? -12.347 5.504 -35.782 1.00 51.88 71 SER A O 1
ATOM 565 N N . ASP A 1 72 ? -12.912 3.476 -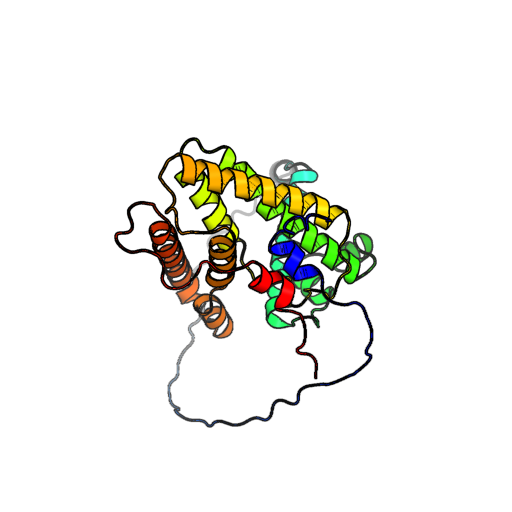36.556 1.00 46.50 72 ASP A N 1
ATOM 566 C CA . ASP A 1 72 ? -12.926 2.803 -35.254 1.00 46.50 72 ASP A CA 1
ATOM 567 C C . ASP A 1 72 ? -11.530 2.720 -34.629 1.00 46.50 72 ASP A C 1
ATOM 569 O O . ASP A 1 72 ? -11.363 3.030 -33.448 1.00 46.50 72 ASP A O 1
ATOM 573 N N . LEU A 1 73 ? -10.487 2.410 -35.404 1.00 50.19 73 LEU A N 1
ATOM 574 C CA . LEU A 1 73 ? -9.098 2.446 -34.928 1.00 50.19 73 LEU A CA 1
ATOM 575 C C . LEU A 1 73 ? -8.675 3.871 -34.519 1.00 50.19 73 LEU A C 1
ATOM 577 O O . LEU A 1 73 ? -7.943 4.051 -33.542 1.00 50.19 73 LEU A O 1
ATOM 581 N N . ARG A 1 74 ? -9.186 4.904 -35.208 1.00 48.78 74 ARG A N 1
ATOM 582 C CA . ARG A 1 74 ? -8.997 6.321 -34.844 1.00 48.78 74 ARG A CA 1
ATOM 583 C C . ARG A 1 74 ? -9.847 6.751 -33.643 1.00 48.78 74 ARG A C 1
ATOM 585 O O . ARG A 1 74 ? -9.413 7.631 -32.903 1.00 48.78 74 ARG A O 1
ATOM 592 N N . ALA A 1 75 ? -11.001 6.131 -33.397 1.00 43.31 75 ALA A N 1
ATOM 593 C CA . ALA A 1 75 ? -11.867 6.407 -32.248 1.00 43.31 75 ALA A CA 1
ATOM 594 C C . ALA A 1 75 ? -11.332 5.765 -30.953 1.00 43.31 75 ALA A C 1
ATOM 596 O O . ALA A 1 75 ? -11.215 6.442 -29.931 1.00 43.31 75 ALA A O 1
ATOM 597 N N . HIS A 1 76 ? -10.840 4.522 -31.017 1.00 48.41 76 HIS A N 1
ATOM 598 C CA . HIS A 1 76 ? -10.049 3.888 -29.945 1.00 48.41 76 HIS A CA 1
ATOM 599 C C . HIS A 1 76 ? -8.674 4.582 -29.754 1.00 48.41 76 HIS A C 1
ATOM 601 O O . HIS A 1 76 ? -8.010 4.472 -28.714 1.00 48.41 76 HIS A O 1
ATOM 607 N N . GLY A 1 77 ? -8.298 5.392 -30.752 1.00 39.66 77 GLY A N 1
ATOM 608 C CA . GLY A 1 77 ? -7.255 6.416 -30.799 1.00 39.66 77 GLY A CA 1
ATOM 609 C C . GLY A 1 77 ? -7.353 7.549 -29.763 1.00 39.66 77 GLY A C 1
ATOM 610 O O . GLY A 1 77 ? -6.335 8.147 -29.415 1.00 39.66 77 GLY A O 1
ATOM 611 N N . LYS A 1 78 ? -8.559 7.854 -29.265 1.00 41.47 78 LYS A N 1
ATOM 612 C CA . LYS A 1 78 ? -8.874 9.116 -28.566 1.00 41.47 78 LYS A CA 1
ATOM 613 C C . LYS A 1 78 ? -9.024 8.998 -27.046 1.00 41.47 78 LYS A C 1
ATOM 615 O O . LYS A 1 78 ? -9.806 9.711 -26.430 1.00 41.47 78 LYS A O 1
ATOM 620 N N . ARG A 1 79 ? -8.231 8.147 -26.396 1.00 47.66 79 ARG A N 1
ATOM 621 C CA . ARG A 1 79 ? -7.845 8.419 -24.999 1.00 47.66 79 ARG A CA 1
ATOM 622 C C . ARG A 1 79 ? -6.583 9.267 -25.075 1.00 47.66 79 ARG A C 1
ATOM 624 O O . ARG A 1 79 ? -5.618 8.820 -25.690 1.00 47.66 79 ARG A O 1
ATOM 631 N N . GLY A 1 80 ? -6.633 10.495 -24.552 1.00 44.78 80 GLY A N 1
ATOM 632 C CA . GLY A 1 80 ? -5.570 11.490 -24.725 1.00 44.78 80 GLY A CA 1
ATOM 633 C C . GLY A 1 80 ? -4.172 10.939 -24.399 1.00 44.78 80 GLY A C 1
ATOM 634 O O . GLY A 1 80 ? -4.066 9.994 -23.609 1.00 44.78 80 GLY A O 1
ATOM 635 N N . PRO A 1 81 ? -3.094 11.505 -24.977 1.00 57.56 81 PRO A N 1
ATOM 636 C CA . PRO A 1 81 ? -1.718 11.044 -24.760 1.00 57.56 81 PRO A CA 1
ATOM 637 C C . PRO A 1 81 ? -1.369 10.803 -23.280 1.00 57.56 81 PRO A C 1
ATOM 639 O O . PRO A 1 81 ? -0.710 9.820 -22.956 1.00 57.56 81 PRO A O 1
ATOM 642 N N . GLN A 1 82 ? -1.912 11.626 -22.379 1.00 56.84 82 GLN A N 1
ATOM 643 C CA . GLN A 1 82 ? -1.752 11.520 -20.924 1.00 56.84 82 GLN A CA 1
ATOM 644 C C . GLN A 1 82 ? -2.404 10.256 -20.332 1.00 56.84 82 GLN A C 1
ATOM 646 O O . GLN A 1 82 ? -1.778 9.544 -19.553 1.00 56.84 82 GLN A O 1
ATOM 651 N N . ALA A 1 83 ? -3.628 9.908 -20.745 1.00 53.28 83 ALA A N 1
ATOM 652 C CA . ALA A 1 83 ? -4.323 8.703 -20.275 1.00 53.28 83 ALA A CA 1
ATOM 653 C C . ALA A 1 83 ? -3.656 7.408 -20.775 1.00 53.28 83 ALA A C 1
ATOM 655 O O . ALA A 1 83 ? -3.741 6.365 -20.126 1.00 53.28 83 ALA A O 1
ATOM 656 N N . ARG A 1 84 ? -2.989 7.465 -21.934 1.00 59.25 84 ARG A N 1
ATOM 657 C CA . ARG A 1 84 ? -2.175 6.362 -22.467 1.00 59.25 84 ARG A CA 1
ATOM 658 C C . ARG A 1 84 ? -0.845 6.232 -21.731 1.00 59.25 84 ARG A C 1
ATOM 660 O O . ARG A 1 84 ? -0.484 5.119 -21.365 1.00 59.25 84 ARG A O 1
ATOM 667 N N . ALA A 1 85 ? -0.168 7.350 -21.471 1.00 61.12 85 ALA A N 1
ATOM 668 C CA . ALA A 1 85 ? 1.065 7.382 -20.689 1.00 61.12 85 ALA A CA 1
ATOM 669 C C . ALA A 1 85 ? 0.847 6.849 -19.262 1.00 61.12 85 ALA A C 1
ATOM 671 O O . ALA A 1 85 ? 1.579 5.966 -18.833 1.00 61.12 85 ALA A O 1
ATOM 672 N N . ALA A 1 86 ? -0.228 7.266 -18.583 1.00 63.69 86 ALA A N 1
ATOM 673 C CA . ALA A 1 86 ? -0.561 6.787 -17.238 1.00 63.69 86 ALA A CA 1
ATOM 674 C C . ALA A 1 86 ? -0.824 5.270 -17.186 1.00 63.69 86 ALA A C 1
ATOM 676 O O . ALA A 1 86 ? -0.383 4.583 -16.269 1.00 63.69 86 ALA A O 1
ATOM 677 N N . ARG A 1 87 ? -1.513 4.705 -18.188 1.00 66.00 87 ARG A N 1
ATOM 678 C CA . ARG A 1 87 ? -1.717 3.245 -18.271 1.00 66.00 87 ARG A CA 1
ATOM 679 C C . ARG A 1 87 ? -0.425 2.485 -18.533 1.00 66.00 87 ARG A C 1
ATOM 681 O O . ARG A 1 87 ? -0.269 1.384 -18.016 1.00 66.00 87 ARG A O 1
ATOM 688 N N . ASN A 1 88 ? 0.464 3.062 -19.338 1.00 74.81 88 ASN A N 1
ATOM 689 C CA . ASN A 1 88 ? 1.774 2.489 -19.611 1.00 74.81 88 ASN A CA 1
ATOM 690 C C . ASN A 1 88 ? 2.633 2.471 -18.336 1.00 74.81 88 ASN A C 1
ATOM 692 O O . ASN A 1 88 ? 3.214 1.444 -18.010 1.00 74.81 88 ASN A O 1
ATOM 696 N N . ASP A 1 89 ? 2.608 3.552 -17.554 1.00 79.38 89 ASP A N 1
ATOM 697 C CA . ASP A 1 89 ? 3.331 3.645 -16.281 1.00 79.38 89 ASP A CA 1
ATOM 698 C C . ASP A 1 89 ? 2.822 2.611 -15.255 1.00 79.38 89 ASP A C 1
ATOM 700 O O . ASP A 1 89 ? 3.631 1.918 -14.640 1.00 79.38 89 ASP A O 1
ATOM 704 N N . ARG A 1 90 ? 1.500 2.395 -15.147 1.00 79.12 90 ARG A N 1
ATOM 705 C CA . ARG A 1 90 ? 0.931 1.332 -14.287 1.00 79.12 90 ARG A CA 1
ATOM 706 C C . ARG A 1 90 ? 1.283 -0.080 -14.759 1.00 79.12 90 ARG A C 1
ATOM 708 O O . ARG A 1 90 ? 1.516 -0.974 -13.948 1.00 79.12 90 ARG A O 1
ATOM 715 N N . ALA A 1 91 ? 1.296 -0.319 -16.071 1.00 83.56 91 ALA A N 1
ATOM 716 C CA . ALA A 1 91 ? 1.706 -1.609 -16.626 1.00 83.56 91 ALA A CA 1
ATOM 717 C C . ALA A 1 91 ? 3.191 -1.884 -16.353 1.00 83.56 91 ALA A C 1
ATOM 719 O O . ALA A 1 91 ? 3.539 -2.981 -15.922 1.00 83.56 91 ALA A O 1
ATOM 720 N N . LEU A 1 92 ? 4.035 -0.865 -16.527 1.00 87.75 92 LEU A N 1
ATOM 721 C CA . LEU A 1 92 ? 5.459 -0.930 -16.238 1.00 87.75 92 LEU A CA 1
ATOM 722 C C . LEU A 1 92 ? 5.728 -1.175 -14.749 1.00 87.75 92 LEU A C 1
ATOM 724 O O . LEU A 1 92 ? 6.555 -2.022 -14.424 1.00 87.75 92 LEU A O 1
ATOM 728 N N . LEU A 1 93 ? 5.008 -0.492 -13.851 1.00 87.94 93 LEU A N 1
ATOM 729 C CA . LEU A 1 93 ? 5.137 -0.717 -12.413 1.00 87.94 93 LEU A CA 1
ATOM 730 C C . LEU A 1 93 ? 4.740 -2.142 -12.030 1.00 87.94 93 LEU A C 1
ATOM 732 O O . LEU A 1 93 ? 5.523 -2.816 -11.372 1.00 87.94 93 LEU A O 1
ATOM 736 N N . ARG A 1 94 ? 3.585 -2.645 -12.485 1.00 85.44 94 ARG A N 1
ATOM 737 C CA . ARG A 1 94 ? 3.175 -4.037 -12.214 1.00 85.44 94 ARG A CA 1
ATOM 738 C C . ARG A 1 94 ? 4.204 -5.051 -12.710 1.00 85.44 94 ARG A C 1
ATOM 740 O O . ARG A 1 94 ? 4.603 -5.928 -11.953 1.00 85.44 94 ARG A O 1
ATOM 747 N N . ALA A 1 95 ? 4.698 -4.878 -13.934 1.00 88.06 95 ALA A N 1
ATOM 748 C CA . ALA A 1 95 ? 5.745 -5.729 -14.486 1.00 88.06 95 ALA A CA 1
ATOM 749 C C . ALA A 1 95 ? 7.032 -5.684 -13.652 1.00 88.06 95 ALA A C 1
ATOM 751 O O . ALA A 1 95 ? 7.628 -6.722 -13.377 1.00 88.06 95 ALA A O 1
ATOM 752 N N . ALA A 1 96 ? 7.448 -4.494 -13.212 1.00 87.50 96 ALA A N 1
ATOM 753 C CA . ALA A 1 96 ? 8.609 -4.348 -12.349 1.00 87.50 96 ALA A CA 1
ATOM 754 C C . ALA A 1 96 ? 8.410 -5.049 -11.000 1.00 87.50 96 ALA A C 1
ATOM 756 O O . ALA A 1 96 ? 9.295 -5.790 -10.583 1.00 87.50 96 ALA A O 1
ATOM 757 N N . LYS A 1 97 ? 7.246 -4.876 -10.359 1.00 82.50 97 LYS A N 1
ATOM 758 C CA . LYS A 1 97 ? 6.882 -5.548 -9.102 1.00 82.50 97 LYS A CA 1
ATOM 759 C C . LYS A 1 97 ? 6.953 -7.077 -9.234 1.00 82.50 97 LYS A C 1
ATOM 761 O O . LYS A 1 97 ? 7.531 -7.737 -8.376 1.00 82.50 97 LYS A O 1
ATOM 766 N N . GLU A 1 98 ? 6.431 -7.637 -10.327 1.00 80.38 98 GLU A N 1
ATOM 767 C CA . GLU A 1 98 ? 6.480 -9.081 -10.608 1.00 80.38 98 GLU A CA 1
ATOM 768 C C . GLU A 1 98 ? 7.911 -9.596 -10.822 1.00 80.38 98 GLU A C 1
ATOM 770 O O . GLU A 1 98 ? 8.299 -10.621 -10.261 1.00 80.38 98 GLU A O 1
ATOM 775 N N . VAL A 1 99 ? 8.710 -8.889 -11.626 1.00 85.00 99 VAL A N 1
ATOM 776 C CA . VAL A 1 99 ? 10.093 -9.294 -11.917 1.00 85.00 99 VAL A CA 1
ATOM 777 C C . VAL A 1 99 ? 10.970 -9.164 -10.672 1.00 85.00 99 V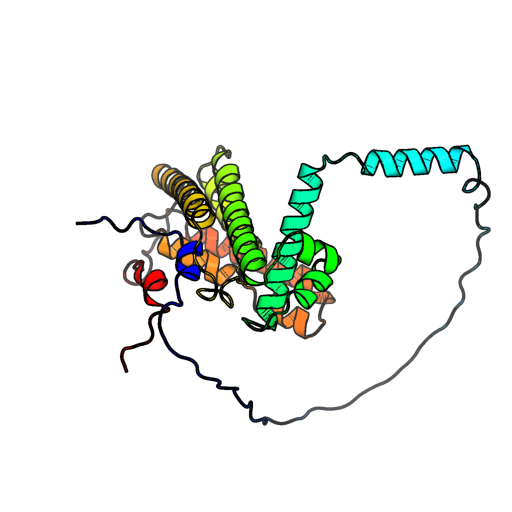AL A C 1
ATOM 779 O O . VAL A 1 99 ? 11.765 -10.057 -10.395 1.00 85.00 99 VAL A O 1
ATOM 782 N N . LEU A 1 100 ? 10.806 -8.099 -9.884 1.00 80.69 100 LEU A N 1
ATOM 783 C CA . LEU A 1 100 ? 11.536 -7.897 -8.630 1.00 80.69 100 LEU A CA 1
ATOM 784 C C . LEU A 1 100 ? 11.170 -8.933 -7.566 1.00 80.69 100 LEU A C 1
ATOM 786 O O . LEU A 1 100 ? 12.053 -9.385 -6.843 1.00 80.69 100 LEU A O 1
ATOM 790 N N . ALA A 1 101 ? 9.904 -9.350 -7.491 1.00 75.19 101 ALA A N 1
ATOM 791 C CA . ALA A 1 101 ? 9.486 -10.412 -6.577 1.00 75.19 101 ALA A CA 1
ATOM 792 C C . ALA A 1 101 ? 10.172 -11.756 -6.883 1.00 75.19 101 ALA A C 1
ATOM 794 O O . ALA A 1 101 ? 10.448 -12.522 -5.964 1.00 75.19 101 ALA A O 1
ATOM 795 N N . ARG A 1 102 ? 10.472 -12.029 -8.161 1.00 75.50 102 ARG A N 1
ATOM 796 C CA . ARG A 1 102 ? 11.151 -13.257 -8.600 1.00 75.50 102 ARG A CA 1
ATOM 797 C C . ARG A 1 102 ? 12.676 -13.159 -8.522 1.00 75.50 102 ARG A C 1
ATOM 799 O O . ARG A 1 102 ? 13.322 -14.072 -8.020 1.00 75.50 102 ARG A O 1
ATOM 806 N N . ASP A 1 103 ? 13.239 -12.070 -9.042 1.00 74.62 103 ASP A N 1
ATOM 807 C CA . ASP A 1 103 ? 14.676 -11.945 -9.332 1.00 74.62 103 ASP A CA 1
ATOM 808 C C . ASP A 1 103 ? 15.419 -11.054 -8.318 1.00 74.62 103 ASP A C 1
ATOM 810 O O . ASP A 1 103 ? 16.642 -10.896 -8.389 1.00 74.62 103 ASP A O 1
ATOM 814 N N . GLY A 1 104 ? 14.697 -10.440 -7.376 1.00 73.25 104 GLY A N 1
ATOM 815 C CA . GLY A 1 104 ? 15.251 -9.514 -6.393 1.00 73.25 104 GLY A CA 1
ATOM 816 C C . GLY A 1 104 ? 16.008 -8.343 -7.035 1.00 73.25 104 GL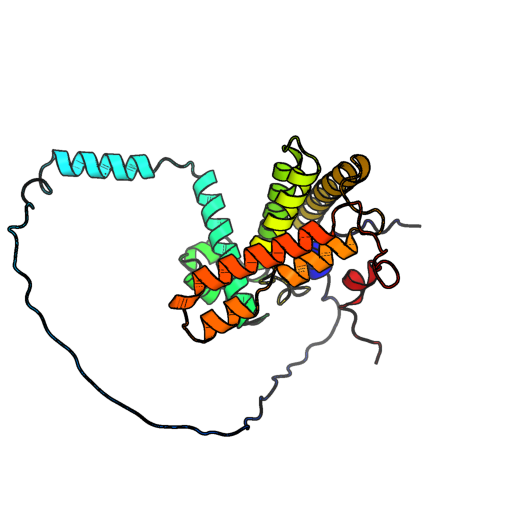Y A C 1
ATOM 817 O O . GLY A 1 104 ? 15.681 -7.885 -8.132 1.00 73.25 104 GLY A O 1
ATOM 818 N N . ALA A 1 105 ? 17.077 -7.875 -6.382 1.00 68.69 105 ALA A N 1
ATOM 819 C CA . ALA A 1 105 ? 17.939 -6.799 -6.895 1.00 68.69 105 ALA A CA 1
ATOM 820 C C . ALA A 1 105 ? 18.599 -7.124 -8.258 1.00 68.69 105 ALA A C 1
ATOM 822 O O . ALA A 1 105 ? 19.008 -6.220 -9.004 1.00 68.69 105 ALA A O 1
ATOM 823 N N . HIS A 1 106 ? 18.681 -8.411 -8.621 1.00 74.81 106 HIS A N 1
ATOM 824 C CA . HIS A 1 106 ? 19.263 -8.882 -9.880 1.00 74.81 106 HIS A CA 1
ATOM 825 C C . HIS A 1 106 ? 18.324 -8.739 -11.086 1.00 74.81 106 HIS A C 1
ATOM 827 O O . HIS A 1 106 ? 18.765 -8.963 -12.214 1.00 74.81 106 HIS A O 1
ATOM 833 N N . ALA A 1 107 ? 17.077 -8.296 -10.885 1.00 80.25 107 ALA A N 1
ATOM 834 C CA . ALA A 1 107 ? 16.131 -8.010 -11.960 1.00 80.25 107 ALA A CA 1
ATOM 835 C C . ALA A 1 107 ? 16.761 -7.175 -13.088 1.00 80.25 107 ALA A C 1
ATOM 837 O O . ALA A 1 107 ? 17.378 -6.125 -12.854 1.00 80.25 107 ALA A O 1
ATOM 838 N N . SER A 1 108 ? 16.599 -7.633 -14.329 1.00 86.06 108 SER A N 1
ATOM 839 C CA . SER A 1 108 ? 17.100 -6.917 -15.502 1.00 86.06 108 SER A CA 1
ATOM 840 C C . SER A 1 108 ? 16.039 -5.966 -16.059 1.00 86.06 108 SER A C 1
ATOM 842 O O . SER A 1 108 ? 14.848 -6.274 -16.080 1.00 86.06 108 SER A O 1
ATOM 844 N N . VAL A 1 109 ? 16.479 -4.814 -16.576 1.00 86.25 109 VAL A N 1
ATOM 845 C CA . VAL A 1 109 ? 15.596 -3.871 -17.289 1.00 86.25 109 VAL A CA 1
ATOM 846 C C . VAL A 1 109 ? 14.927 -4.553 -18.489 1.00 86.25 109 VAL A C 1
ATOM 848 O O . VAL A 1 109 ? 13.772 -4.271 -18.791 1.00 86.25 109 VAL A O 1
ATOM 851 N N . ALA A 1 110 ? 15.626 -5.493 -19.134 1.00 87.69 110 ALA A N 1
ATOM 852 C CA . ALA A 1 110 ? 15.096 -6.292 -20.233 1.00 87.69 110 ALA A CA 1
ATOM 853 C C . ALA A 1 110 ? 13.907 -7.167 -19.805 1.00 87.69 110 ALA A C 1
ATOM 855 O O . ALA A 1 110 ? 12.878 -7.142 -20.473 1.00 87.69 110 ALA A O 1
ATOM 856 N N . ALA A 1 111 ? 14.010 -7.871 -18.673 1.00 88.88 111 ALA A N 1
ATOM 857 C CA . ALA A 1 111 ? 12.919 -8.694 -18.149 1.00 88.88 111 ALA A CA 1
ATOM 858 C C . ALA A 1 111 ? 11.696 -7.847 -17.762 1.00 88.88 111 ALA A C 1
ATOM 860 O O . ALA A 1 111 ? 10.561 -8.239 -18.027 1.00 88.88 111 ALA A O 1
ATOM 861 N N . ILE A 1 112 ? 11.921 -6.659 -17.186 1.00 89.38 112 ILE A N 1
ATOM 862 C CA . ILE A 1 112 ? 10.847 -5.699 -16.882 1.00 89.38 112 ILE A CA 1
ATOM 863 C C . ILE A 1 112 ? 10.175 -5.221 -18.176 1.00 89.38 112 ILE A C 1
ATOM 865 O O . ILE A 1 112 ? 8.950 -5.193 -18.253 1.00 89.38 112 ILE A O 1
ATOM 869 N N . ALA A 1 113 ? 10.960 -4.873 -19.200 1.00 88.75 113 ALA A N 1
ATOM 870 C CA . ALA A 1 113 ? 10.461 -4.429 -20.501 1.00 88.75 113 ALA A CA 1
ATOM 871 C C . ALA A 1 113 ? 9.595 -5.498 -21.183 1.00 88.75 113 ALA A C 1
ATOM 873 O O . ALA A 1 113 ? 8.472 -5.216 -21.603 1.00 88.75 113 ALA A O 1
ATOM 874 N N . GLU A 1 114 ? 10.113 -6.726 -21.245 1.00 89.88 114 GLU A N 1
ATOM 875 C CA . GLU A 1 114 ? 9.433 -7.889 -21.809 1.00 89.88 114 GLU A CA 1
ATOM 876 C C . GLU A 1 114 ? 8.109 -8.145 -21.087 1.00 89.88 114 GLU A C 1
ATOM 878 O O . GLU A 1 114 ? 7.060 -8.214 -21.728 1.00 89.88 114 GLU A O 1
ATOM 883 N N . ARG A 1 115 ? 8.131 -8.185 -19.748 1.00 88.38 115 ARG A N 1
ATOM 884 C CA . ARG A 1 115 ? 6.924 -8.393 -18.944 1.00 88.38 115 ARG A CA 1
ATOM 885 C C . ARG A 1 115 ? 5.911 -7.257 -19.099 1.00 88.38 115 ARG A C 1
ATOM 887 O O . ARG A 1 115 ? 4.712 -7.515 -19.124 1.00 88.38 115 ARG A O 1
ATOM 894 N N . ALA A 1 116 ? 6.371 -6.014 -19.227 1.00 88.75 116 ALA A N 1
ATOM 895 C CA . ALA A 1 116 ? 5.507 -4.855 -19.437 1.00 88.75 116 ALA A CA 1
ATOM 896 C C . ALA A 1 116 ? 4.911 -4.790 -20.856 1.00 88.75 116 ALA A C 1
ATOM 898 O O . ALA A 1 116 ? 4.044 -3.953 -21.110 1.00 88.75 116 ALA A O 1
ATOM 899 N N . GLY A 1 117 ? 5.389 -5.618 -21.795 1.00 87.62 117 GLY A N 1
ATOM 900 C CA . GLY A 1 117 ? 5.038 -5.512 -23.211 1.00 87.62 117 GLY A CA 1
ATOM 901 C C . GLY A 1 117 ? 5.562 -4.223 -23.857 1.00 87.62 117 GLY A C 1
ATOM 902 O O . GLY A 1 117 ? 4.980 -3.728 -24.823 1.00 87.62 117 GLY A O 1
ATOM 903 N N . VAL A 1 118 ? 6.643 -3.649 -23.316 1.00 86.94 118 VAL A N 1
ATOM 904 C CA . VAL A 1 118 ? 7.251 -2.402 -23.795 1.00 86.94 118 VAL A CA 1
ATOM 905 C C . VAL A 1 118 ? 8.557 -2.717 -24.513 1.00 86.94 118 VAL A C 1
ATOM 907 O O . VAL A 1 118 ? 9.411 -3.439 -24.009 1.00 86.94 118 VAL A O 1
ATOM 910 N N . GLY A 1 119 ? 8.757 -2.128 -25.694 1.00 87.12 119 GLY A N 1
ATOM 911 C CA . GLY A 1 119 ? 10.014 -2.277 -26.424 1.00 87.12 119 GLY A CA 1
ATOM 912 C C . GLY A 1 119 ? 11.203 -1.748 -25.614 1.00 87.12 119 GLY A C 1
ATOM 913 O O . GLY A 1 119 ? 11.224 -0.575 -25.234 1.00 87.12 119 GLY A O 1
ATOM 914 N N . ILE A 1 120 ? 12.223 -2.584 -25.410 1.00 86.81 120 ILE A N 1
ATOM 915 C CA . ILE A 1 120 ? 13.405 -2.260 -24.595 1.00 86.81 120 ILE A CA 1
ATOM 916 C C . ILE A 1 120 ? 14.115 -0.969 -25.045 1.00 86.81 120 ILE A C 1
ATOM 918 O O . ILE A 1 120 ? 14.519 -0.156 -24.218 1.00 86.81 120 ILE A O 1
ATOM 922 N N . GLY A 1 121 ? 14.177 -0.706 -26.357 1.00 84.81 121 GLY A N 1
ATOM 923 C CA . GLY A 1 121 ? 14.749 0.532 -26.896 1.00 84.81 121 GLY A CA 1
ATOM 924 C C . GLY A 1 121 ? 13.949 1.791 -26.538 1.00 84.81 121 GLY A C 1
ATOM 925 O O . GLY A 1 121 ? 14.521 2.869 -26.420 1.00 84.81 121 GLY A O 1
ATOM 926 N N . SER A 1 122 ? 12.635 1.678 -26.329 1.00 84.44 122 SER A N 1
ATOM 927 C CA . SER A 1 122 ? 11.810 2.794 -25.846 1.00 84.44 122 SER A CA 1
ATOM 928 C C . SER A 1 122 ? 12.031 3.060 -24.359 1.00 84.44 122 SER A C 1
ATOM 930 O O . SER A 1 122 ? 12.046 4.221 -23.959 1.00 84.44 122 SER A O 1
ATOM 932 N N . LEU A 1 123 ? 12.261 2.011 -23.564 1.00 85.06 123 LEU A N 1
ATOM 933 C CA . LEU A 1 123 ? 12.647 2.139 -22.158 1.00 85.06 123 LEU A CA 1
ATOM 934 C C . LEU A 1 123 ? 14.019 2.806 -22.012 1.00 85.06 123 LEU A C 1
ATOM 936 O O . LEU A 1 123 ? 14.102 3.794 -21.296 1.00 85.06 123 LEU A O 1
ATOM 940 N N . TYR A 1 124 ? 15.044 2.373 -22.756 1.00 83.69 124 TYR A N 1
ATOM 941 C CA . TYR A 1 124 ? 16.376 3.004 -22.719 1.00 83.69 124 TYR A CA 1
ATOM 942 C C . TYR A 1 124 ? 16.406 4.448 -23.244 1.00 83.69 124 TYR A C 1
ATOM 944 O O . TYR A 1 124 ? 17.249 5.242 -22.836 1.00 83.69 124 TYR A O 1
ATOM 952 N N . ARG A 1 125 ? 15.485 4.821 -24.145 1.00 84.81 125 ARG A N 1
ATOM 953 C CA . ARG A 1 125 ? 15.315 6.226 -24.558 1.00 84.81 125 ARG A CA 1
ATOM 954 C C . ARG A 1 125 ? 14.716 7.093 -23.453 1.00 84.81 125 ARG A C 1
ATOM 956 O O . ARG A 1 125 ? 15.032 8.276 -23.392 1.00 84.81 125 ARG A O 1
ATOM 963 N N . ARG A 1 126 ? 13.822 6.524 -22.637 1.00 85.00 126 ARG A N 1
ATOM 964 C CA . ARG A 1 126 ? 13.135 7.231 -21.547 1.00 85.00 126 ARG A CA 1
ATOM 965 C C . ARG A 1 126 ? 13.962 7.261 -20.263 1.00 85.00 126 ARG A C 1
ATOM 967 O O . ARG A 1 126 ? 13.905 8.263 -19.570 1.00 85.00 126 ARG A O 1
ATOM 974 N N . TYR A 1 127 ? 14.702 6.192 -19.981 1.00 87.00 127 TYR A N 1
ATOM 975 C CA . TYR A 1 127 ? 15.548 6.032 -18.802 1.00 87.00 127 TYR A CA 1
ATOM 976 C C . TYR A 1 127 ? 16.934 5.580 -19.243 1.00 87.00 127 TYR A C 1
ATOM 978 O O . TYR A 1 127 ? 17.103 4.499 -19.810 1.00 87.00 127 TYR A O 1
ATOM 986 N N . ARG A 1 128 ? 17.935 6.412 -18.982 1.00 83.50 128 ARG A N 1
ATOM 987 C CA . ARG A 1 128 ? 19.318 6.186 -19.405 1.00 83.50 128 ARG A CA 1
ATOM 988 C C . ARG A 1 128 ? 20.006 5.125 -18.553 1.00 83.50 128 ARG A C 1
ATOM 990 O O . ARG A 1 128 ? 20.941 4.486 -19.027 1.00 83.50 128 ARG A O 1
ATOM 997 N N . THR A 1 129 ? 19.551 4.922 -17.314 1.00 86.88 129 THR A N 1
ATOM 998 C CA . THR A 1 129 ? 20.134 3.954 -16.374 1.00 86.88 129 THR A CA 1
ATOM 999 C C . THR A 1 129 ? 19.069 3.099 -15.680 1.00 86.88 129 THR A C 1
ATOM 1001 O O . THR A 1 129 ? 17.895 3.466 -15.595 1.00 86.88 129 THR A O 1
ATOM 1004 N N . LYS A 1 130 ? 19.486 1.937 -15.152 1.00 84.44 130 LYS A N 1
ATOM 1005 C CA . LYS A 1 130 ? 18.642 1.076 -14.300 1.00 84.44 130 LYS A CA 1
ATOM 1006 C C . LYS A 1 130 ? 18.180 1.831 -13.045 1.00 84.44 130 LYS A C 1
ATOM 1008 O O . LYS A 1 130 ? 17.017 1.719 -12.672 1.00 84.44 130 LYS A O 1
ATOM 1013 N N . THR A 1 131 ? 19.064 2.637 -12.456 1.00 85.19 131 THR A N 1
ATOM 1014 C CA . THR A 1 131 ? 18.769 3.496 -11.301 1.00 85.19 131 THR A CA 1
ATOM 1015 C C . THR A 1 131 ? 17.673 4.512 -11.614 1.00 85.19 131 THR A C 1
ATOM 1017 O O . THR A 1 131 ? 16.726 4.623 -10.847 1.00 85.19 131 THR A O 1
ATOM 1020 N N . GLU A 1 132 ? 17.736 5.186 -12.766 1.00 87.00 132 GLU A N 1
ATOM 1021 C CA . GLU A 1 132 ? 16.728 6.176 -13.172 1.00 87.00 132 GLU A CA 1
ATOM 1022 C C . GLU A 1 132 ? 15.343 5.535 -13.358 1.00 87.00 132 GLU A C 1
ATOM 1024 O O . GLU A 1 132 ? 14.331 6.070 -12.899 1.00 87.00 132 GLU A O 1
ATOM 1029 N N . LEU A 1 133 ? 15.289 4.346 -13.974 1.00 87.25 133 LEU A N 1
ATOM 1030 C CA . LEU A 1 133 ? 14.050 3.572 -14.073 1.00 87.25 133 LEU A CA 1
ATOM 1031 C C . LEU A 1 133 ? 13.499 3.245 -12.679 1.00 87.25 133 LEU A C 1
ATOM 1033 O O . LEU A 1 133 ? 12.311 3.421 -12.425 1.00 87.25 133 LEU A O 1
ATOM 1037 N N . PHE A 1 134 ? 14.354 2.772 -11.778 1.00 86.00 134 PHE A N 1
ATOM 1038 C CA . PHE A 1 134 ? 13.964 2.377 -10.429 1.00 86.00 134 PHE A CA 1
ATOM 1039 C C . PHE A 1 134 ? 13.480 3.558 -9.584 1.00 86.00 134 PHE A C 1
ATOM 1041 O O . PHE A 1 134 ? 12.428 3.454 -8.955 1.00 86.00 134 PHE A O 1
ATOM 1048 N N . GLN A 1 135 ? 14.162 4.701 -9.640 1.00 86.12 135 GLN A N 1
ATOM 1049 C CA . GLN A 1 135 ? 13.705 5.943 -9.013 1.00 86.12 135 GLN A CA 1
ATOM 1050 C C . GLN A 1 135 ? 12.335 6.357 -9.557 1.00 86.12 135 GLN A C 1
ATOM 1052 O O . GLN A 1 135 ? 11.424 6.648 -8.781 1.00 86.12 135 GLN A O 1
ATOM 1057 N N . ARG A 1 136 ? 12.128 6.307 -10.883 1.00 87.69 136 ARG A N 1
ATOM 1058 C CA . ARG A 1 136 ? 10.814 6.632 -11.455 1.00 87.69 136 ARG A CA 1
ATOM 1059 C C . ARG A 1 136 ? 9.732 5.643 -11.025 1.00 87.69 136 ARG A C 1
ATOM 1061 O O . ARG A 1 136 ? 8.618 6.076 -10.754 1.00 87.69 136 ARG A O 1
ATOM 1068 N N . LEU A 1 137 ? 10.032 4.349 -10.939 1.00 86.81 137 LEU A N 1
ATOM 1069 C CA . LEU A 1 137 ? 9.096 3.343 -10.428 1.00 86.81 137 LEU A CA 1
ATOM 1070 C C . LEU A 1 137 ? 8.712 3.604 -8.966 1.00 86.81 137 LEU A C 1
ATOM 1072 O O . LEU A 1 137 ? 7.542 3.450 -8.621 1.00 86.81 137 LEU A O 1
ATOM 1076 N N . CYS A 1 138 ? 9.658 4.056 -8.136 1.00 84.88 138 CYS A N 1
ATOM 1077 C CA . CYS A 1 138 ? 9.375 4.484 -6.764 1.00 84.88 138 CYS A CA 1
ATOM 1078 C C . CYS A 1 138 ? 8.403 5.665 -6.744 1.00 84.88 138 CYS A C 1
ATOM 1080 O O . CYS A 1 138 ? 7.400 5.618 -6.036 1.00 84.88 138 CYS A O 1
ATOM 1082 N N . VAL A 1 139 ? 8.653 6.687 -7.568 1.00 87.31 139 VAL A N 1
ATOM 1083 C CA . VAL A 1 139 ? 7.755 7.844 -7.684 1.00 87.31 139 VAL A CA 1
ATOM 1084 C C . VAL A 1 139 ? 6.366 7.425 -8.169 1.00 87.31 139 VAL A C 1
ATOM 1086 O O . VAL A 1 139 ? 5.386 7.829 -7.560 1.00 87.31 139 VAL A O 1
ATOM 1089 N N . ILE A 1 140 ? 6.252 6.566 -9.190 1.00 87.44 140 ILE A N 1
ATOM 1090 C CA . ILE A 1 140 ? 4.945 6.070 -9.665 1.00 87.44 140 ILE A CA 1
ATOM 1091 C C . ILE A 1 140 ? 4.216 5.323 -8.540 1.00 87.44 140 ILE A C 1
ATOM 1093 O O . ILE A 1 140 ? 3.020 5.515 -8.355 1.00 87.44 140 ILE A O 1
ATOM 1097 N N . SER A 1 141 ? 4.924 4.502 -7.758 1.00 85.94 141 SER A N 1
ATOM 1098 C CA . SER A 1 141 ? 4.318 3.804 -6.621 1.00 85.94 141 SER A CA 1
ATOM 1099 C C . SER A 1 141 ? 3.793 4.787 -5.570 1.00 85.94 141 SER A C 1
ATOM 1101 O O . SER A 1 141 ? 2.680 4.615 -5.082 1.00 85.94 141 SER A O 1
ATOM 1103 N N . LEU A 1 142 ? 4.558 5.832 -5.240 1.00 86.06 142 LEU A N 1
ATOM 1104 C CA . LEU A 1 142 ? 4.125 6.894 -4.325 1.00 86.06 142 LEU A CA 1
ATOM 1105 C C . LEU A 1 142 ? 2.923 7.675 -4.882 1.00 86.06 142 LEU A C 1
ATOM 1107 O O . LEU A 1 142 ? 1.977 7.950 -4.147 1.00 86.06 142 LEU A O 1
ATOM 1111 N N . GLU A 1 143 ? 2.927 7.984 -6.182 1.00 89.38 143 GLU A N 1
ATOM 1112 C CA . GLU A 1 143 ? 1.813 8.629 -6.889 1.00 89.38 143 GLU A CA 1
ATOM 1113 C C . GLU A 1 143 ? 0.531 7.772 -6.814 1.00 89.38 143 GLU A C 1
ATOM 1115 O O . GLU A 1 143 ? -0.552 8.321 -6.619 1.00 89.38 143 GLU A O 1
ATOM 1120 N N . GLU A 1 144 ? 0.625 6.439 -6.918 1.00 88.88 144 GLU A N 1
ATOM 1121 C CA . GLU A 1 144 ? -0.534 5.542 -6.779 1.00 88.88 144 GLU A CA 1
ATOM 1122 C C . GLU A 1 144 ? -1.123 5.554 -5.354 1.00 88.88 144 GLU A C 1
ATOM 1124 O O . GLU A 1 144 ? -2.347 5.602 -5.199 1.00 88.88 144 GLU A O 1
ATOM 1129 N N . HIS A 1 145 ? -0.277 5.575 -4.315 1.00 88.69 145 HIS A N 1
ATOM 1130 C CA . HIS A 1 145 ? -0.724 5.713 -2.920 1.00 88.69 145 HIS A CA 1
ATOM 1131 C C . HIS A 1 145 ? -1.374 7.069 -2.653 1.00 88.69 145 HIS A C 1
ATOM 1133 O O . HIS A 1 145 ? -2.469 7.118 -2.086 1.00 88.69 145 HIS A O 1
ATOM 1139 N N . LEU A 1 146 ? -0.747 8.153 -3.116 1.00 92.12 146 LEU A N 1
ATOM 1140 C CA . LEU A 1 146 ? -1.304 9.496 -3.011 1.00 92.12 146 LEU A CA 1
ATOM 1141 C C . LEU A 1 146 ? -2.662 9.582 -3.716 1.00 92.12 146 LEU A C 1
ATOM 1143 O O . LEU A 1 146 ? -3.627 10.054 -3.122 1.00 92.12 146 LEU A O 1
ATOM 1147 N N . GLN A 1 147 ? -2.768 9.065 -4.943 1.00 94.50 147 GLN A N 1
ATOM 1148 C CA . GLN A 1 147 ? -4.028 9.044 -5.681 1.00 94.50 147 GLN A CA 1
ATOM 1149 C C . GLN A 1 147 ? -5.109 8.263 -4.923 1.00 94.50 147 GLN A C 1
ATOM 1151 O O . GLN A 1 147 ? -6.243 8.725 -4.823 1.00 94.50 147 GLN A O 1
ATOM 1156 N N . ALA A 1 148 ? -4.786 7.088 -4.377 1.00 94.44 148 ALA A N 1
ATOM 1157 C CA . ALA A 1 148 ? -5.740 6.306 -3.596 1.00 94.44 148 ALA A CA 1
ATOM 1158 C C . ALA A 1 148 ? -6.217 7.060 -2.344 1.00 94.44 148 ALA A C 1
ATOM 1160 O O . ALA A 1 148 ? -7.405 7.012 -2.019 1.00 94.44 148 ALA A O 1
ATOM 1161 N N . ALA A 1 149 ? -5.316 7.775 -1.666 1.00 95.06 149 ALA A N 1
ATOM 1162 C CA . ALA A 1 149 ? -5.654 8.576 -0.496 1.00 95.06 149 ALA A CA 1
ATOM 1163 C C . ALA A 1 149 ? -6.539 9.780 -0.868 1.00 95.06 149 ALA A C 1
ATOM 1165 O O . ALA A 1 149 ? -7.568 10.009 -0.236 1.00 95.06 149 ALA A O 1
ATOM 116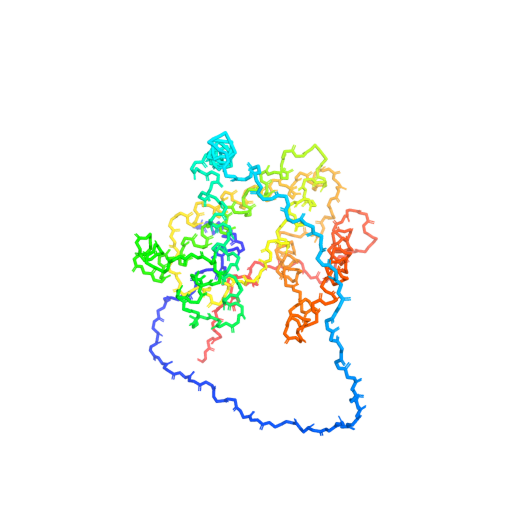6 N N . GLU A 1 150 ? -6.200 10.502 -1.941 1.00 97.62 150 GLU A N 1
ATOM 1167 C CA . GLU A 1 150 ? -7.000 11.616 -2.466 1.00 97.62 150 GLU A CA 1
ATOM 1168 C C . GLU A 1 150 ? -8.405 11.167 -2.897 1.00 97.62 150 GLU A C 1
ATOM 1170 O O . GLU A 1 150 ? -9.384 11.855 -2.617 1.00 97.62 150 GLU A O 1
ATOM 1175 N N . GLU A 1 151 ? -8.539 10.005 -3.542 1.00 98.19 151 GLU A N 1
ATOM 1176 C CA . GLU A 1 151 ? -9.849 9.430 -3.876 1.00 98.19 151 GLU A CA 1
ATOM 1177 C C . GLU A 1 151 ? -10.631 8.996 -2.627 1.00 98.19 151 GLU A C 1
ATOM 1179 O O . GLU A 1 151 ? -11.845 9.190 -2.566 1.00 98.19 151 GLU A O 1
ATOM 1184 N N . GLY A 1 152 ? -9.956 8.467 -1.602 1.00 98.06 152 GLY A N 1
ATOM 1185 C CA . GLY A 1 152 ? -10.578 8.181 -0.308 1.00 98.06 152 GLY A CA 1
ATOM 1186 C C . GLY A 1 152 ? -11.128 9.447 0.356 1.00 98.06 152 GLY A C 1
ATOM 1187 O O . GLY A 1 152 ? -12.247 9.445 0.865 1.00 98.06 152 GLY A O 1
ATOM 1188 N N . LEU A 1 153 ? -10.382 10.556 0.299 1.00 98.06 153 LEU A N 1
ATOM 1189 C CA . LEU A 1 153 ? -10.781 11.830 0.909 1.00 98.06 153 LEU A CA 1
ATOM 1190 C C . LEU A 1 153 ? -12.033 12.434 0.261 1.00 98.06 153 LEU A C 1
ATOM 1192 O O . LEU A 1 153 ? -12.774 13.150 0.934 1.00 98.06 153 LEU A O 1
ATOM 1196 N N . LYS A 1 154 ? -12.300 12.121 -1.012 1.00 98.25 154 LYS A N 1
ATOM 1197 C CA . LYS A 1 154 ? -13.503 12.568 -1.734 1.00 98.25 154 LYS A CA 1
ATOM 1198 C C . LYS A 1 154 ? -14.782 11.857 -1.290 1.00 98.25 154 LYS A C 1
ATOM 1200 O O . LYS A 1 154 ? -15.865 12.334 -1.616 1.00 98.25 154 LYS A O 1
ATOM 1205 N N . ARG A 1 155 ? -14.686 10.726 -0.585 1.00 98.38 155 ARG A N 1
ATOM 1206 C CA . ARG A 1 155 ? -15.862 9.990 -0.097 1.00 98.38 155 ARG A CA 1
ATOM 1207 C C . ARG A 1 155 ? -16.510 10.731 1.068 1.00 98.38 155 ARG A C 1
ATOM 1209 O O . ARG A 1 155 ? -15.813 11.369 1.856 1.00 98.38 155 ARG A O 1
ATOM 1216 N N . GLU A 1 156 ? -17.835 10.666 1.171 1.00 97.69 156 GLU A N 1
ATOM 1217 C CA . GLU A 1 156 ? -18.607 11.356 2.217 1.00 97.69 156 GLU A CA 1
ATOM 1218 C C . GLU A 1 156 ? -18.526 10.635 3.565 1.00 97.69 156 GLU A C 1
ATOM 1220 O O . GLU A 1 156 ? -18.306 11.275 4.597 1.00 97.69 156 GLU A O 1
ATOM 1225 N N . ASP A 1 157 ? -18.627 9.306 3.559 1.00 98.25 157 ASP A N 1
ATOM 1226 C CA . ASP A 1 157 ? -18.473 8.502 4.765 1.00 98.25 157 ASP A CA 1
ATOM 1227 C C . ASP A 1 157 ? -16.979 8.388 5.152 1.00 98.25 157 ASP A C 1
ATOM 1229 O O . ASP A 1 157 ? -16.159 7.944 4.338 1.00 98.25 157 ASP A O 1
ATOM 1233 N N . PRO A 1 158 ? -16.583 8.804 6.376 1.00 97.81 158 PRO A N 1
ATOM 1234 C CA . PRO A 1 158 ? -15.192 8.749 6.828 1.00 97.81 158 PRO A CA 1
ATOM 1235 C C . PRO A 1 158 ? -14.580 7.353 6.774 1.00 97.81 158 PRO A C 1
ATOM 1237 O O . PRO A 1 158 ? -13.408 7.202 6.417 1.00 97.81 158 PRO A O 1
ATOM 1240 N N . TRP A 1 159 ? -15.362 6.337 7.138 1.00 97.69 159 TRP A N 1
ATOM 1241 C CA . TRP A 1 159 ? -14.891 4.966 7.140 1.00 97.69 159 TRP A CA 1
ATOM 1242 C C . TRP A 1 159 ? -14.731 4.439 5.718 1.00 97.69 159 TRP A C 1
ATOM 1244 O O . TRP A 1 159 ? -13.697 3.861 5.407 1.00 97.69 159 TRP A O 1
ATOM 1254 N N . GLU A 1 160 ? -15.704 4.671 4.842 1.00 98.12 160 GLU A N 1
ATOM 1255 C CA . GLU A 1 160 ? -15.643 4.290 3.432 1.00 98.12 160 GLU A CA 1
ATOM 1256 C C . GLU A 1 160 ? -14.422 4.913 2.738 1.00 98.12 160 GLU A C 1
ATOM 1258 O O . GLU A 1 160 ? -13.757 4.255 1.937 1.00 98.12 160 GLU A O 1
ATOM 1263 N N . GLY A 1 161 ? -14.082 6.160 3.087 1.00 98.06 161 GLY A N 1
ATOM 1264 C CA . GLY A 1 161 ? -12.848 6.832 2.672 1.00 98.06 161 GLY A CA 1
ATOM 1265 C C . GLY A 1 161 ? -11.586 6.058 3.052 1.00 98.06 161 GLY A C 1
ATOM 1266 O O . GLY A 1 161 ? -10.751 5.759 2.192 1.00 98.06 161 GLY A O 1
ATOM 1267 N N . LEU A 1 162 ? -11.455 5.709 4.334 1.00 97.50 162 LEU A N 1
ATOM 1268 C CA . LEU A 1 162 ? -10.308 4.960 4.846 1.00 97.50 162 LEU A CA 1
ATOM 1269 C C . LEU A 1 162 ? -10.265 3.525 4.293 1.00 97.50 162 LEU A C 1
ATOM 1271 O O . LEU A 1 162 ? -9.219 3.076 3.831 1.00 97.50 162 LEU A O 1
ATOM 1275 N N . GLU A 1 163 ? -11.394 2.819 4.280 1.00 97.25 163 GLU A N 1
ATOM 1276 C CA . GLU A 1 163 ? -11.530 1.462 3.741 1.00 97.25 163 GLU A CA 1
ATOM 1277 C C . GLU A 1 163 ? -11.150 1.405 2.259 1.00 97.25 163 GLU A C 1
ATOM 1279 O O . GLU A 1 163 ? -10.438 0.486 1.842 1.00 97.25 163 GLU A O 1
ATOM 1284 N N . TYR A 1 164 ? -11.553 2.404 1.468 1.00 97.75 164 TYR A N 1
ATOM 1285 C CA . TYR A 1 164 ? -11.146 2.515 0.072 1.00 97.75 164 TYR A CA 1
ATOM 1286 C C . TYR A 1 164 ? -9.629 2.649 -0.069 1.00 97.75 164 TYR A C 1
ATOM 1288 O O . TYR A 1 164 ? -9.030 1.933 -0.878 1.00 97.75 164 TYR A O 1
ATOM 1296 N N . TYR A 1 165 ? -8.999 3.531 0.716 1.00 96.31 165 TYR A N 1
ATOM 1297 C CA . TYR A 1 165 ? -7.547 3.691 0.691 1.00 96.31 165 TYR A CA 1
ATOM 1298 C C . TYR A 1 165 ? -6.837 2.395 1.088 1.00 96.31 165 TYR A C 1
ATOM 1300 O O . TYR A 1 165 ? -5.981 1.932 0.341 1.00 96.31 165 TYR A O 1
ATOM 1308 N N . LEU A 1 166 ? -7.216 1.772 2.209 1.00 95.00 166 LEU A N 1
ATOM 1309 C CA . LEU A 1 166 ? -6.577 0.548 2.702 1.00 95.00 166 LEU A CA 1
ATOM 1310 C C . LEU A 1 166 ? -6.734 -0.606 1.710 1.00 95.00 166 LEU A C 1
ATOM 1312 O O . LEU A 1 166 ? -5.759 -1.278 1.380 1.00 95.00 166 LEU A O 1
ATOM 1316 N N . THR A 1 167 ? -7.937 -0.795 1.167 1.00 95.06 167 THR A N 1
ATOM 1317 C CA . THR A 1 167 ? -8.193 -1.814 0.141 1.00 95.06 167 THR A CA 1
ATOM 1318 C C . THR A 1 167 ? -7.361 -1.548 -1.111 1.00 95.06 167 THR A C 1
ATOM 1320 O O . THR A 1 167 ? -6.754 -2.470 -1.657 1.00 95.06 167 THR A O 1
ATOM 1323 N N . SER A 1 168 ? -7.275 -0.292 -1.555 1.00 92.88 168 SER A N 1
ATOM 1324 C CA . SER A 1 168 ? -6.448 0.098 -2.702 1.00 92.88 168 SER A CA 1
ATOM 1325 C C . SER A 1 168 ? -4.965 -0.154 -2.422 1.00 92.88 168 SER A C 1
ATOM 1327 O O . SER A 1 168 ? -4.308 -0.837 -3.197 1.00 92.88 168 SER A O 1
ATOM 1329 N N . ALA A 1 169 ? -4.445 0.302 -1.282 1.00 89.44 169 ALA A N 1
ATOM 1330 C CA . ALA A 1 169 ? -3.061 0.108 -0.853 1.00 89.44 169 ALA A CA 1
ATOM 1331 C C . ALA A 1 169 ? -2.671 -1.373 -0.799 1.00 89.44 169 ALA A C 1
ATOM 1333 O O . ALA A 1 169 ? -1.642 -1.769 -1.345 1.00 89.44 169 ALA A O 1
ATOM 1334 N N . ILE A 1 170 ? -3.537 -2.208 -0.226 1.00 89.00 170 ILE A N 1
ATOM 1335 C CA . ILE A 1 170 ? -3.342 -3.655 -0.164 1.00 89.00 170 ILE A CA 1
ATOM 1336 C C . ILE A 1 170 ? -3.393 -4.283 -1.567 1.00 89.00 170 ILE A C 1
ATOM 1338 O O . ILE A 1 170 ? -2.592 -5.158 -1.898 1.00 89.00 170 ILE A O 1
ATOM 1342 N N . THR A 1 171 ? -4.334 -3.880 -2.422 1.00 86.19 171 THR A N 1
ATOM 1343 C CA . THR A 1 171 ? -4.521 -4.487 -3.755 1.00 86.19 171 THR A CA 1
ATOM 1344 C C . THR A 1 171 ? -3.502 -4.037 -4.795 1.00 86.19 171 THR A C 1
ATOM 1346 O O . THR A 1 171 ? -3.173 -4.830 -5.674 1.00 86.19 171 THR A O 1
ATOM 1349 N N . MET A 1 172 ? -2.932 -2.837 -4.657 1.00 81.50 172 MET A N 1
ATOM 1350 C CA . MET A 1 172 ? -1.760 -2.394 -5.424 1.00 81.50 172 MET A CA 1
ATOM 1351 C C . MET A 1 172 ? -0.545 -3.301 -5.197 1.00 81.50 172 MET A C 1
ATOM 1353 O O . MET A 1 172 ? 0.362 -3.340 -6.034 1.00 81.50 172 MET A O 1
ATOM 1357 N N . GLY A 1 173 ? -0.563 -4.050 -4.091 1.00 66.88 173 GLY A N 1
ATOM 1358 C CA . GLY A 1 173 ? 0.394 -5.080 -3.746 1.00 66.88 173 GLY A CA 1
ATOM 1359 C C . GLY A 1 173 ? 1.737 -4.511 -3.305 1.00 66.88 173 GLY A C 1
ATOM 1360 O O . GLY A 1 173 ? 2.288 -3.588 -3.911 1.00 66.88 173 GLY A O 1
ATOM 1361 N N . THR A 1 174 ? 2.315 -5.146 -2.289 1.00 52.91 174 THR A N 1
ATOM 1362 C CA . THR A 1 174 ? 3.722 -4.991 -1.896 1.00 52.91 174 THR A CA 1
ATOM 1363 C C . THR A 1 174 ? 4.587 -6.041 -2.597 1.00 52.91 174 THR A C 1
ATOM 1365 O O . THR A 1 174 ? 5.528 -6.578 -2.014 1.00 52.91 174 THR A O 1
ATOM 1368 N N . GLY A 1 175 ? 4.289 -6.343 -3.871 1.00 52.44 175 GLY A N 1
ATOM 1369 C CA . GLY A 1 175 ? 5.254 -6.963 -4.785 1.00 52.44 175 GLY A CA 1
ATOM 1370 C C . GLY A 1 175 ? 6.391 -5.966 -4.935 1.00 52.44 175 GLY A C 1
ATOM 1371 O O . GLY A 1 175 ? 6.274 -4.989 -5.663 1.00 52.44 175 GLY A O 1
ATOM 1372 N N . SER A 1 176 ? 7.345 -6.045 -4.022 1.00 59.09 176 SER A N 1
ATOM 1373 C CA . SER A 1 176 ? 7.884 -4.824 -3.460 1.00 59.09 176 SER A CA 1
ATOM 1374 C C . SER A 1 176 ? 8.951 -4.245 -4.376 1.00 59.09 176 SER A C 1
ATOM 1376 O O . SER A 1 176 ? 9.725 -4.957 -5.005 1.00 59.09 176 SER A O 1
ATOM 1378 N N . LEU A 1 177 ? 9.052 -2.920 -4.378 1.00 60.19 177 LEU A N 1
ATOM 1379 C CA . LEU A 1 177 ? 10.334 -2.278 -4.638 1.00 60.19 177 LEU A CA 1
ATOM 1380 C C . LEU A 1 177 ? 11.297 -2.521 -3.454 1.00 60.19 177 LEU A C 1
ATOM 1382 O O . LEU A 1 177 ? 12.398 -2.002 -3.442 1.00 60.19 177 LEU A O 1
ATOM 1386 N N . ALA A 1 178 ? 10.936 -3.335 -2.452 1.00 64.25 178 ALA A N 1
ATOM 1387 C CA . ALA A 1 178 ? 11.811 -3.628 -1.327 1.00 64.25 178 ALA A CA 1
ATOM 1388 C C . ALA A 1 178 ? 13.066 -4.435 -1.700 1.00 64.25 178 ALA A C 1
ATOM 1390 O O . ALA A 1 178 ? 14.057 -4.259 -1.015 1.00 64.25 178 ALA A O 1
ATOM 1391 N N . PRO A 1 179 ? 13.147 -5.252 -2.771 1.00 68.69 179 PRO A N 1
ATOM 1392 C CA . PRO A 1 179 ? 14.432 -5.791 -3.203 1.00 68.69 179 PRO A CA 1
ATOM 1393 C C . PRO A 1 179 ? 15.353 -4.710 -3.776 1.00 68.69 179 PRO A C 1
ATOM 1395 O O . PRO A 1 179 ? 16.544 -4.955 -3.931 1.00 68.69 179 PRO A O 1
ATOM 1398 N N . ILE A 1 180 ? 14.807 -3.536 -4.114 1.00 68.44 180 ILE A N 1
ATOM 1399 C CA . ILE A 1 180 ? 15.572 -2.352 -4.513 1.00 68.44 180 ILE A CA 1
ATOM 1400 C C . ILE A 1 180 ? 15.602 -1.286 -3.406 1.00 68.44 180 ILE A C 1
ATOM 1402 O O . ILE A 1 180 ? 16.178 -0.219 -3.626 1.00 68.44 180 ILE A O 1
ATOM 1406 N N . ALA A 1 181 ? 15.039 -1.591 -2.226 1.00 64.31 181 ALA A N 1
ATOM 1407 C CA . ALA A 1 181 ? 15.148 -0.803 -1.003 1.00 64.31 181 ALA A CA 1
ATOM 1408 C C . ALA A 1 181 ? 16.606 -0.450 -0.765 1.00 64.31 181 ALA A C 1
ATOM 1410 O O . ALA A 1 181 ? 17.443 -1.347 -0.665 1.00 64.31 181 ALA A O 1
ATOM 1411 N N . GLY A 1 182 ? 16.919 0.843 -0.741 1.00 64.44 182 GLY A N 1
ATOM 1412 C CA . GLY A 1 182 ? 18.270 1.292 -0.454 1.00 64.44 182 GLY A CA 1
ATOM 1413 C C . GLY A 1 182 ? 19.316 1.028 -1.546 1.00 64.44 182 GLY A C 1
ATOM 1414 O O . GLY A 1 182 ? 20.457 1.455 -1.441 1.00 64.44 182 GLY A O 1
ATOM 1415 N N . THR A 1 183 ? 18.935 0.409 -2.664 1.00 69.06 183 THR A N 1
ATOM 1416 C CA . THR A 1 183 ? 19.816 0.294 -3.842 1.00 69.06 183 THR A CA 1
ATOM 1417 C C . THR A 1 183 ? 19.795 1.541 -4.729 1.00 69.06 183 THR A C 1
ATOM 1419 O O . THR A 1 183 ? 20.575 1.635 -5.677 1.00 69.06 183 THR A O 1
ATOM 1422 N N . VAL A 1 184 ? 18.881 2.475 -4.455 1.00 75.50 184 VAL A N 1
ATOM 1423 C CA . VAL A 1 184 ? 18.693 3.715 -5.209 1.00 75.50 184 VAL A CA 1
ATOM 1424 C C . VAL A 1 184 ? 18.783 4.914 -4.282 1.00 75.50 184 VAL A C 1
ATOM 1426 O O . VAL A 1 184 ? 18.209 4.909 -3.197 1.00 75.50 184 VAL A O 1
ATOM 1429 N N . GLU A 1 185 ? 19.467 5.960 -4.738 1.00 80.44 185 GLU A N 1
ATOM 1430 C CA . GLU A 1 185 ? 19.488 7.236 -4.032 1.00 80.44 185 GLU A CA 1
ATOM 1431 C C . GLU A 1 185 ? 18.081 7.835 -3.987 1.00 80.44 185 GLU A C 1
ATOM 1433 O O . GLU A 1 185 ? 17.358 7.863 -4.995 1.00 80.44 185 GLU A O 1
ATOM 1438 N N . VAL A 1 186 ? 17.708 8.331 -2.808 1.00 79.88 186 VAL A N 1
ATOM 1439 C CA . VAL A 1 186 ? 16.444 9.029 -2.593 1.00 79.88 186 VAL A CA 1
ATOM 1440 C C . VAL A 1 186 ? 16.494 10.380 -3.301 1.00 79.88 186 VAL A C 1
ATOM 1442 O O . VAL A 1 186 ? 17.364 11.204 -3.036 1.00 79.88 186 VAL A O 1
ATOM 1445 N N . THR A 1 187 ? 15.539 10.613 -4.198 1.00 86.88 187 THR A N 1
ATOM 1446 C CA . THR A 1 187 ? 15.428 11.877 -4.941 1.00 86.88 187 THR A CA 1
ATOM 1447 C C . THR A 1 187 ? 14.469 12.849 -4.255 1.00 86.88 187 THR A C 1
ATOM 1449 O O . THR A 1 187 ? 13.547 12.430 -3.555 1.00 86.88 187 THR A O 1
ATOM 1452 N N . GLU A 1 188 ? 14.622 14.148 -4.518 1.00 86.31 188 GLU A N 1
ATOM 1453 C CA . GLU A 1 188 ? 13.707 15.192 -4.026 1.00 86.31 188 GLU A CA 1
ATOM 1454 C C . GLU A 1 188 ? 12.246 14.917 -4.418 1.00 86.31 188 GLU A C 1
ATOM 1456 O O . GLU A 1 188 ? 11.348 15.007 -3.585 1.00 86.31 188 GLU A O 1
ATOM 1461 N N . ALA A 1 189 ? 12.009 14.457 -5.652 1.00 87.25 189 ALA A N 1
ATOM 1462 C CA . ALA A 1 189 ? 10.673 14.092 -6.122 1.00 87.25 189 ALA A CA 1
ATOM 1463 C C . ALA A 1 189 ? 10.040 12.956 -5.296 1.00 87.25 189 ALA A C 1
ATOM 1465 O O . ALA A 1 189 ? 8.827 12.950 -5.072 1.00 87.25 189 ALA A O 1
ATOM 1466 N N . MET A 1 190 ? 10.842 11.992 -4.832 1.00 84.94 190 MET A N 1
ATOM 1467 C CA . MET A 1 190 ? 10.364 10.923 -3.951 1.00 84.94 190 MET A CA 1
ATOM 1468 C C . MET A 1 190 ? 9.999 11.474 -2.576 1.00 84.94 190 MET A C 1
ATOM 1470 O O . MET A 1 190 ? 8.937 11.134 -2.064 1.00 84.94 190 MET A O 1
ATOM 1474 N N . VAL A 1 191 ? 10.837 12.347 -2.010 1.00 83.88 191 VAL A N 1
ATOM 1475 C CA . VAL A 1 191 ? 10.570 13.005 -0.723 1.00 83.88 191 VAL A CA 1
ATOM 1476 C C . VAL A 1 191 ? 9.275 13.813 -0.789 1.00 83.88 191 VAL A C 1
ATOM 1478 O O . VAL A 1 191 ? 8.386 13.614 0.037 1.00 83.88 191 VAL A O 1
ATOM 1481 N N . GLU A 1 192 ? 9.123 14.664 -1.805 1.00 88.31 192 GLU A N 1
ATOM 1482 C CA . GLU A 1 192 ? 7.945 15.518 -1.972 1.00 88.31 192 GLU A CA 1
ATOM 1483 C C . GLU A 1 192 ? 6.661 14.695 -2.160 1.00 88.31 192 GLU A C 1
ATOM 1485 O O . GLU A 1 192 ? 5.655 14.930 -1.482 1.00 88.31 192 GLU A O 1
ATOM 1490 N N . THR A 1 193 ? 6.690 13.703 -3.059 1.00 86.81 193 THR A N 1
ATOM 1491 C CA . THR A 1 193 ? 5.518 12.856 -3.341 1.00 86.81 193 THR A CA 1
ATOM 1492 C C . THR A 1 193 ? 5.131 12.043 -2.111 1.00 86.81 193 THR A C 1
ATOM 1494 O O . THR A 1 193 ? 3.947 11.931 -1.789 1.00 86.81 193 THR A O 1
ATOM 1497 N N . ASN A 1 194 ? 6.121 11.521 -1.388 1.00 83.38 194 ASN A N 1
ATOM 1498 C CA . ASN A 1 194 ? 5.889 10.784 -0.161 1.00 83.38 194 ASN A CA 1
ATOM 1499 C C . ASN A 1 194 ? 5.270 11.675 0.926 1.00 83.38 194 ASN A C 1
ATOM 1501 O O . ASN A 1 194 ? 4.227 11.323 1.462 1.00 83.38 194 ASN A O 1
ATOM 1505 N N . ALA A 1 195 ? 5.826 12.864 1.179 1.00 84.81 195 ALA A N 1
ATOM 1506 C CA . ALA A 1 195 ? 5.282 13.786 2.177 1.00 84.81 195 ALA A CA 1
ATOM 1507 C C . ALA A 1 195 ? 3.828 14.193 1.865 1.00 84.81 195 ALA A C 1
ATOM 1509 O O . ALA A 1 195 ? 3.000 14.349 2.763 1.00 84.81 195 ALA A O 1
ATOM 1510 N N . ARG A 1 196 ? 3.482 14.350 0.579 1.00 90.94 196 ARG A N 1
ATOM 1511 C CA . ARG A 1 196 ? 2.089 14.564 0.152 1.00 90.94 196 ARG A CA 1
ATOM 1512 C C . ARG A 1 196 ? 1.208 13.349 0.440 1.00 90.94 196 ARG A C 1
ATOM 1514 O O . ARG A 1 196 ? 0.097 13.531 0.933 1.00 90.94 196 ARG A O 1
ATOM 1521 N N . SER A 1 197 ? 1.694 12.146 0.134 1.00 86.88 197 SER A N 1
ATOM 1522 C CA . SER A 1 197 ? 0.987 10.893 0.415 1.00 86.88 197 SER A CA 1
ATOM 1523 C C . SER A 1 197 ? 0.719 10.739 1.911 1.00 86.88 197 SER A C 1
ATOM 1525 O O . SER A 1 197 ? -0.420 10.497 2.297 1.00 86.88 197 SER A O 1
ATOM 1527 N N . ASP A 1 198 ? 1.725 10.956 2.759 1.00 84.06 198 ASP A N 1
ATOM 1528 C CA . ASP A 1 198 ? 1.594 10.811 4.211 1.00 84.06 198 ASP A CA 1
ATOM 1529 C C . ASP A 1 198 ? 0.553 11.762 4.788 1.00 84.06 198 ASP A C 1
ATOM 1531 O O . ASP A 1 198 ? -0.325 11.322 5.527 1.00 84.06 198 ASP A O 1
ATOM 1535 N N . ARG A 1 199 ? 0.570 13.037 4.377 1.00 89.88 199 ARG A N 1
ATOM 1536 C CA . ARG A 1 199 ? -0.450 14.010 4.798 1.00 89.88 199 ARG A CA 1
ATOM 1537 C C . ARG A 1 199 ? -1.862 13.590 4.392 1.00 89.88 199 ARG A C 1
ATOM 1539 O O . ARG A 1 199 ? -2.802 13.769 5.164 1.00 89.88 199 ARG A O 1
ATOM 1546 N N . ALA A 1 200 ? -2.036 13.039 3.190 1.00 93.31 200 ALA A N 1
ATOM 1547 C CA . ALA A 1 200 ? -3.344 12.581 2.724 1.00 93.31 200 ALA A CA 1
ATOM 1548 C C . ALA A 1 200 ? -3.838 11.354 3.514 1.00 93.31 200 ALA A C 1
ATOM 1550 O O . ALA A 1 200 ? -5.013 11.278 3.878 1.00 93.31 200 ALA A O 1
ATOM 1551 N N . VAL A 1 201 ? -2.941 10.413 3.817 1.00 90.38 201 VAL A N 1
ATOM 1552 C CA . VAL A 1 201 ? -3.248 9.224 4.624 1.00 90.38 201 VAL A CA 1
ATOM 1553 C C . VAL A 1 201 ? -3.548 9.602 6.070 1.00 90.38 201 VAL A C 1
ATOM 1555 O O . VAL A 1 201 ? -4.532 9.126 6.635 1.00 90.38 201 VAL A O 1
ATOM 1558 N N . GLU A 1 202 ? -2.757 10.495 6.661 1.00 90.44 202 GLU A N 1
ATOM 1559 C CA . GLU A 1 202 ? -3.009 11.020 8.000 1.00 90.44 202 GLU A CA 1
ATOM 1560 C C . GLU A 1 202 ? -4.390 11.682 8.069 1.00 90.44 202 GLU A C 1
ATOM 1562 O O . GLU A 1 202 ? -5.172 11.377 8.968 1.00 90.44 202 GLU A O 1
ATOM 1567 N N . ALA A 1 203 ? -4.751 12.501 7.077 1.00 95.38 203 ALA A N 1
ATOM 1568 C CA . ALA A 1 203 ? -6.069 13.125 7.016 1.00 95.38 203 ALA A CA 1
ATOM 1569 C C . ALA A 1 203 ? -7.217 12.096 6.987 1.00 95.38 203 ALA A C 1
ATOM 1571 O O . ALA A 1 203 ? -8.226 12.289 7.669 1.00 95.38 203 ALA A O 1
ATOM 1572 N N . LEU A 1 204 ? -7.070 10.982 6.258 1.00 95.94 204 LEU A N 1
ATOM 1573 C CA . LEU A 1 204 ? -8.051 9.887 6.262 1.00 95.94 204 LEU A CA 1
ATOM 1574 C C . LEU A 1 204 ? -8.191 9.240 7.640 1.00 95.94 204 LEU A C 1
ATOM 1576 O O . LEU A 1 204 ? -9.305 9.067 8.139 1.00 95.94 204 LEU A O 1
ATOM 1580 N N . VAL A 1 205 ? -7.059 8.903 8.260 1.00 94.75 205 VAL A N 1
ATOM 1581 C CA . VAL A 1 205 ? -7.016 8.267 9.582 1.00 94.75 205 VAL A CA 1
ATOM 1582 C C . VAL A 1 205 ? -7.642 9.178 10.634 1.00 94.75 205 VAL A C 1
ATOM 1584 O O . VAL A 1 205 ? -8.488 8.729 11.410 1.00 94.75 205 VAL A O 1
ATOM 1587 N N . GLN A 1 206 ? -7.287 10.464 10.634 1.00 94.75 206 GLN A N 1
ATOM 1588 C CA . GLN A 1 206 ? -7.841 11.436 11.574 1.00 94.75 206 GLN A CA 1
ATOM 1589 C C . GLN A 1 206 ? -9.338 11.644 11.362 1.00 94.75 206 GLN A C 1
ATOM 1591 O O . GLN A 1 206 ? -10.085 11.702 12.335 1.00 94.75 206 GLN A O 1
ATOM 1596 N N . ARG A 1 207 ? -9.811 11.682 10.111 1.00 97.19 207 ARG A N 1
ATOM 1597 C CA . ARG A 1 207 ? -11.241 11.813 9.806 1.00 97.19 207 ARG A CA 1
ATOM 1598 C C . ARG A 1 207 ? -12.049 10.618 10.322 1.00 97.19 207 ARG A C 1
ATOM 1600 O O . ARG A 1 207 ? -13.085 10.817 10.952 1.00 97.19 207 ARG A O 1
ATOM 1607 N N . ALA A 1 208 ? -11.571 9.391 10.107 1.00 96.94 208 ALA A N 1
ATOM 1608 C CA . ALA A 1 208 ? -12.228 8.182 10.610 1.00 96.94 208 ALA A CA 1
ATOM 1609 C C . ALA A 1 208 ? -12.187 8.088 12.147 1.00 96.94 208 ALA A C 1
ATOM 1611 O O . ALA A 1 208 ? -13.167 7.677 12.774 1.00 96.94 208 ALA A O 1
ATOM 1612 N N . ARG A 1 209 ? -11.077 8.508 12.769 1.00 95.69 209 ARG A N 1
ATOM 1613 C CA . ARG A 1 209 ? -10.930 8.568 14.230 1.00 95.69 209 ARG A CA 1
ATOM 1614 C C . ARG A 1 209 ? -11.851 9.612 14.858 1.00 95.69 209 ARG A C 1
ATOM 1616 O O . ARG A 1 209 ? -12.543 9.301 15.820 1.00 95.69 209 ARG A O 1
ATOM 1623 N N . ALA A 1 210 ? -11.900 10.821 14.300 1.00 96.88 210 ALA A N 1
ATOM 1624 C CA . ALA A 1 210 ? -12.763 11.902 14.776 1.00 96.88 210 ALA A CA 1
ATOM 1625 C C . ALA A 1 210 ? -14.255 11.549 14.665 1.00 96.88 210 ALA A C 1
ATOM 1627 O O . ALA A 1 210 ? -15.051 11.971 15.499 1.00 96.88 210 ALA A O 1
ATOM 1628 N N . ALA A 1 211 ? -14.626 10.730 13.677 1.00 97.50 211 ALA A N 1
ATOM 1629 C CA . ALA A 1 211 ? -15.972 10.183 13.531 1.00 97.50 211 ALA A CA 1
ATOM 1630 C C . ALA A 1 211 ? -16.279 9.008 14.484 1.00 97.50 211 ALA A C 1
ATOM 1632 O O . ALA A 1 211 ? -17.382 8.467 14.443 1.00 97.50 211 ALA A O 1
ATOM 1633 N N . GLY A 1 212 ? -15.319 8.574 15.310 1.00 96.94 212 GLY A N 1
ATOM 1634 C CA . GLY A 1 212 ? -15.478 7.425 16.203 1.00 96.94 212 GLY A CA 1
ATOM 1635 C C . GLY A 1 212 ? -15.623 6.093 15.465 1.00 96.94 212 GLY A C 1
ATOM 1636 O O . GLY A 1 212 ? -16.206 5.164 16.009 1.00 96.94 212 GLY A O 1
ATOM 1637 N N . MET A 1 213 ? -15.136 6.000 14.222 1.00 97.56 213 MET A N 1
ATOM 1638 C CA . MET A 1 213 ? -15.260 4.806 13.377 1.00 97.56 213 MET A CA 1
ATOM 1639 C C . MET A 1 213 ? -14.000 3.936 13.378 1.00 97.56 213 MET A C 1
ATOM 1641 O O . MET A 1 213 ? -14.097 2.742 13.111 1.00 97.56 213 MET A O 1
ATOM 1645 N N . LEU A 1 214 ? -12.837 4.513 13.690 1.00 96.81 214 LEU A N 1
ATOM 1646 C CA . LEU A 1 214 ? -11.563 3.808 13.858 1.00 96.81 214 LEU A CA 1
ATOM 1647 C C . LEU A 1 214 ? -11.279 3.601 15.352 1.00 96.81 214 LEU A C 1
ATOM 1649 O O . LEU A 1 214 ? -11.420 4.541 16.137 1.00 96.81 214 LEU A O 1
ATOM 1653 N N . ARG A 1 215 ? -10.862 2.392 15.747 1.00 96.31 215 ARG A N 1
ATOM 1654 C CA . ARG A 1 215 ? -10.478 2.102 17.139 1.00 96.31 215 ARG A CA 1
ATOM 1655 C C . ARG A 1 215 ? -9.308 2.983 17.604 1.00 96.31 215 ARG A C 1
ATOM 1657 O O . ARG A 1 215 ? -8.415 3.321 16.827 1.00 96.31 215 ARG A O 1
ATOM 1664 N N . SER A 1 216 ? -9.330 3.392 18.872 1.00 93.12 216 SER A N 1
ATOM 1665 C CA . SER A 1 216 ? -8.431 4.432 19.395 1.00 93.12 216 SER A CA 1
ATOM 1666 C C . SER A 1 216 ? -6.984 3.976 19.584 1.00 93.12 216 SER A C 1
ATOM 1668 O O . SER A 1 216 ? -6.079 4.803 19.528 1.00 93.12 216 SER A O 1
ATOM 1670 N N . ASP A 1 217 ? -6.778 2.683 19.789 1.00 93.88 217 ASP A N 1
ATOM 1671 C CA . ASP A 1 217 ? -5.502 2.010 20.047 1.00 93.88 217 ASP A CA 1
ATOM 1672 C C . ASP A 1 217 ? -4.760 1.569 18.771 1.00 93.88 217 ASP A C 1
ATOM 1674 O O . ASP A 1 217 ? -3.681 1.002 18.871 1.00 93.88 217 ASP A O 1
ATOM 1678 N N . VAL A 1 218 ? -5.289 1.862 17.574 1.00 93.88 218 VAL A N 1
ATOM 1679 C CA . VAL A 1 218 ? -4.564 1.688 16.300 1.00 93.88 218 VAL A CA 1
ATOM 1680 C C . VAL A 1 218 ? -3.682 2.898 16.015 1.00 93.88 218 VAL A C 1
ATOM 1682 O O . VAL A 1 218 ? -4.146 4.040 16.074 1.00 93.88 218 VAL A O 1
ATOM 1685 N N . THR A 1 219 ? -2.436 2.655 15.622 1.00 88.88 219 THR A N 1
ATOM 1686 C CA . THR A 1 219 ? -1.479 3.672 15.170 1.00 88.88 219 THR A CA 1
ATOM 1687 C C . THR A 1 219 ? -1.325 3.694 13.647 1.00 88.88 219 THR A C 1
ATOM 1689 O O . THR A 1 219 ? -1.835 2.843 12.917 1.00 88.88 219 THR A O 1
ATOM 1692 N N . GLN A 1 220 ? -0.591 4.685 13.138 1.00 82.25 220 GLN A N 1
ATOM 1693 C CA . GLN A 1 220 ? -0.209 4.728 11.725 1.00 82.25 220 GLN A CA 1
ATOM 1694 C C . GLN A 1 220 ? 0.755 3.587 11.352 1.00 82.25 220 GLN A C 1
ATOM 1696 O O . GLN A 1 220 ? 0.696 3.083 10.230 1.00 82.25 220 GLN A O 1
ATOM 1701 N N . VAL A 1 221 ? 1.596 3.150 12.298 1.00 84.31 221 VAL A N 1
ATOM 1702 C CA . VAL A 1 221 ? 2.522 2.022 12.125 1.00 84.31 221 VAL A CA 1
ATOM 1703 C C . VAL A 1 221 ? 1.745 0.710 11.988 1.00 84.31 221 VAL A C 1
ATOM 1705 O O . VAL A 1 221 ? 2.045 -0.072 11.090 1.00 84.31 221 VAL A O 1
ATOM 1708 N N . ASP A 1 222 ? 0.671 0.509 12.759 1.00 90.25 222 ASP A N 1
ATOM 1709 C CA . ASP A 1 222 ? -0.217 -0.656 12.600 1.00 90.25 222 ASP A CA 1
ATOM 1710 C C . ASP A 1 222 ? -0.837 -0.720 11.201 1.00 90.25 222 ASP A C 1
ATOM 1712 O O . ASP A 1 222 ? -0.840 -1.767 10.555 1.00 90.25 222 ASP A O 1
ATOM 1716 N N . ILE A 1 223 ? -1.338 0.415 10.702 1.00 88.81 223 ILE A N 1
ATOM 1717 C CA . ILE A 1 223 ? -1.926 0.514 9.359 1.00 88.81 223 ILE A CA 1
ATOM 1718 C C . ILE A 1 223 ? -0.890 0.173 8.282 1.00 88.81 223 ILE A C 1
ATOM 1720 O O . ILE A 1 223 ? -1.187 -0.554 7.332 1.00 88.81 223 ILE A O 1
ATOM 1724 N N . ALA A 1 224 ? 0.328 0.687 8.431 1.00 83.19 224 ALA A N 1
ATOM 1725 C CA . ALA A 1 224 ? 1.431 0.418 7.525 1.00 83.19 224 ALA A CA 1
ATOM 1726 C C . ALA A 1 224 ? 1.808 -1.070 7.496 1.00 83.19 224 ALA A C 1
ATOM 1728 O O . ALA A 1 224 ? 1.894 -1.663 6.418 1.00 83.19 224 ALA A O 1
ATOM 1729 N N . LEU A 1 225 ? 1.963 -1.684 8.673 1.00 85.62 225 LEU A N 1
ATOM 1730 C CA . LEU A 1 225 ? 2.248 -3.110 8.811 1.00 85.62 225 LEU A CA 1
ATOM 1731 C C . LEU A 1 225 ? 1.103 -3.959 8.251 1.00 85.62 225 LEU A C 1
ATOM 1733 O O . LEU A 1 225 ? 1.353 -4.941 7.559 1.00 85.62 225 LEU A O 1
ATOM 1737 N N . LEU A 1 226 ? -0.153 -3.563 8.463 1.00 90.19 226 LEU A N 1
ATOM 1738 C CA . LEU A 1 226 ? -1.308 -4.258 7.900 1.00 90.19 226 LEU A CA 1
ATOM 1739 C C . LEU A 1 226 ? -1.274 -4.273 6.365 1.00 90.19 226 LEU A C 1
ATOM 1741 O O . LEU A 1 226 ? -1.483 -5.322 5.749 1.00 90.19 226 LEU A O 1
ATOM 1745 N N . ILE A 1 227 ? -0.987 -3.123 5.746 1.00 86.81 227 ILE A N 1
ATOM 1746 C CA . ILE A 1 227 ? -0.814 -3.014 4.291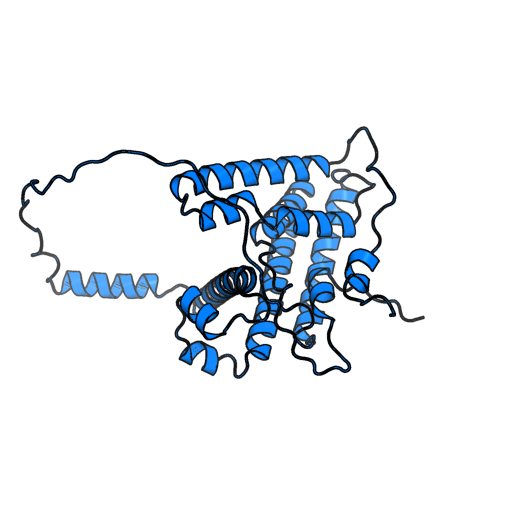 1.00 86.81 227 ILE A CA 1
ATOM 1747 C C . ILE A 1 227 ? 0.356 -3.890 3.832 1.00 86.81 227 ILE A C 1
ATOM 1749 O O . ILE A 1 227 ? 0.229 -4.595 2.831 1.00 86.81 227 ILE A O 1
ATOM 1753 N N . GLU A 1 228 ? 1.478 -3.881 4.559 1.00 81.25 228 GLU A N 1
ATOM 1754 C CA . GLU A 1 228 ? 2.649 -4.702 4.242 1.00 81.25 228 GLU A CA 1
ATOM 1755 C C . GLU A 1 228 ? 2.318 -6.201 4.250 1.00 81.25 228 GLU A C 1
ATOM 1757 O O . GLU A 1 228 ? 2.612 -6.893 3.270 1.00 81.25 228 GLU A O 1
ATOM 1762 N N . GLN A 1 229 ? 1.660 -6.681 5.310 1.00 85.50 229 GLN A N 1
ATOM 1763 C CA . GLN A 1 229 ? 1.319 -8.092 5.507 1.00 85.50 229 GLN A CA 1
ATOM 1764 C C . GLN A 1 229 ? 0.264 -8.591 4.510 1.00 85.50 229 GLN A C 1
ATOM 1766 O O . GLN A 1 229 ? 0.400 -9.682 3.959 1.00 85.50 229 GLN A O 1
ATOM 1771 N N . LEU A 1 230 ? -0.779 -7.798 4.239 1.00 88.94 230 LEU A N 1
ATOM 1772 C CA . LEU A 1 230 ? -1.872 -8.192 3.335 1.00 88.94 230 LEU A CA 1
ATOM 1773 C C . LEU A 1 230 ? -1.601 -7.853 1.860 1.00 88.94 230 LEU A C 1
ATOM 1775 O O . LEU A 1 230 ? -2.297 -8.336 0.955 1.00 88.94 230 LEU A O 1
ATOM 1779 N N . GLY A 1 231 ? -0.595 -7.015 1.601 1.00 83.06 231 G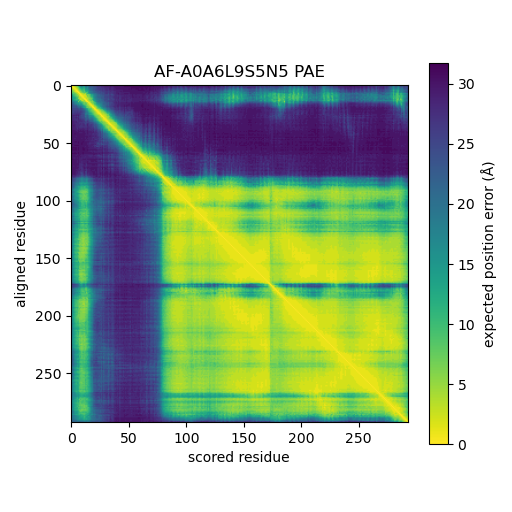LY A N 1
ATOM 1780 C CA . GLY A 1 231 ? -0.164 -6.628 0.262 1.00 83.06 231 GLY A CA 1
ATOM 1781 C C . GLY A 1 231 ? 0.387 -7.799 -0.552 1.00 83.06 231 GLY A C 1
ATOM 1782 O O . GLY A 1 231 ? 0.264 -7.793 -1.777 1.00 83.06 231 GLY A O 1
ATOM 1783 N N . LYS A 1 232 ? 0.930 -8.824 0.113 1.00 80.31 232 LYS A N 1
ATOM 1784 C CA . LYS A 1 232 ? 1.319 -10.100 -0.501 1.00 80.31 232 LYS A CA 1
ATOM 1785 C C . LYS A 1 232 ? 0.201 -11.127 -0.385 1.00 80.31 232 LYS A C 1
ATOM 1787 O O . LYS A 1 232 ? -0.694 -11.021 0.452 1.00 80.31 232 LYS A O 1
ATOM 1792 N N . SER A 1 233 ? 0.247 -12.151 -1.229 1.00 85.94 233 SER A N 1
ATOM 1793 C CA . SER A 1 233 ? -0.662 -13.286 -1.102 1.00 85.94 233 SER A CA 1
ATOM 1794 C C . SER A 1 233 ? 0.095 -14.575 -1.391 1.00 85.94 233 SER A C 1
ATOM 1796 O O . SER A 1 233 ? 0.140 -15.002 -2.545 1.00 85.94 233 SER A O 1
ATOM 1798 N N . PRO A 1 234 ? 0.634 -15.234 -0.346 1.00 86.69 234 PRO A N 1
ATOM 1799 C CA . PRO A 1 234 ? 1.339 -16.505 -0.498 1.00 86.69 234 PRO A CA 1
ATOM 1800 C C . PRO A 1 234 ? 0.502 -17.560 -1.231 1.00 86.69 234 PRO A C 1
ATOM 1802 O O . PRO A 1 234 ? 1.029 -18.350 -2.005 1.00 86.69 234 PRO A O 1
ATOM 1805 N N . LEU A 1 235 ? -0.823 -17.537 -1.039 1.00 90.19 235 LEU A N 1
ATOM 1806 C CA . LEU A 1 235 ? -1.752 -18.401 -1.762 1.00 90.19 235 LEU A CA 1
ATOM 1807 C C . LEU A 1 235 ? -1.730 -18.133 -3.274 1.00 90.19 235 LEU A C 1
ATOM 1809 O O . LEU A 1 235 ? -1.546 -19.068 -4.047 1.00 90.19 235 LEU A O 1
ATOM 1813 N N . LEU A 1 236 ? -1.919 -16.879 -3.704 1.00 88.19 236 LEU A N 1
ATOM 1814 C CA . LEU A 1 236 ? -1.912 -16.533 -5.131 1.00 88.19 236 LEU A CA 1
ATOM 1815 C C . LEU A 1 236 ? -0.538 -16.782 -5.760 1.00 88.19 236 LEU A C 1
ATOM 1817 O O . LEU A 1 236 ? -0.463 -17.327 -6.859 1.00 88.19 236 LEU A O 1
ATOM 1821 N N . GLU A 1 237 ? 0.535 -16.433 -5.050 1.00 85.62 237 GLU A N 1
ATOM 1822 C CA . GLU A 1 237 ? 1.916 -16.669 -5.479 1.00 85.62 237 GLU A CA 1
ATOM 1823 C C . GLU A 1 237 ? 2.174 -18.166 -5.703 1.00 85.62 237 GLU A C 1
ATOM 1825 O O . GLU A 1 237 ? 2.619 -18.569 -6.779 1.00 85.62 237 GLU A O 1
ATOM 1830 N N . GLN A 1 238 ? 1.808 -19.013 -4.738 1.00 88.31 238 GLN A N 1
ATOM 1831 C CA . GLN A 1 238 ? 1.990 -20.459 -4.842 1.00 88.31 238 GLN A CA 1
ATOM 1832 C C . GLN A 1 238 ? 1.138 -21.078 -5.959 1.00 88.31 238 GLN A C 1
ATOM 1834 O O . GLN A 1 238 ? 1.628 -21.934 -6.698 1.00 88.31 238 GLN A O 1
ATOM 1839 N N . LEU A 1 239 ? -0.117 -20.645 -6.123 1.00 91.81 239 LEU A N 1
ATOM 1840 C CA . LEU A 1 239 ? -0.979 -21.123 -7.210 1.00 91.81 239 LEU A CA 1
ATOM 1841 C C . LEU A 1 239 ? -0.406 -20.760 -8.584 1.00 91.81 239 LEU A C 1
ATOM 1843 O O . LEU A 1 239 ? -0.402 -21.604 -9.483 1.00 91.81 239 LEU A O 1
ATOM 1847 N N . ALA A 1 240 ? 0.127 -19.544 -8.734 1.00 86.31 240 ALA A N 1
ATOM 1848 C CA . ALA A 1 240 ? 0.797 -19.117 -9.957 1.00 86.31 240 ALA A CA 1
ATOM 1849 C C . ALA A 1 240 ? 2.046 -19.969 -10.242 1.00 86.31 240 ALA A C 1
ATOM 1851 O O . ALA A 1 240 ? 2.213 -20.449 -11.363 1.00 86.31 240 ALA A O 1
ATOM 1852 N N . MET A 1 241 ? 2.881 -20.228 -9.228 1.00 85.81 241 MET A N 1
ATOM 1853 C CA . MET A 1 241 ? 4.063 -21.095 -9.356 1.00 85.81 241 MET A CA 1
ATOM 1854 C C . MET A 1 241 ? 3.712 -22.532 -9.764 1.00 85.81 241 MET A C 1
ATOM 1856 O O . MET A 1 241 ? 4.473 -23.171 -10.485 1.00 85.81 241 MET A O 1
ATOM 1860 N N . GLN A 1 242 ? 2.560 -23.040 -9.325 1.00 92.62 242 GLN A N 1
ATOM 1861 C CA . GLN A 1 242 ? 2.071 -24.383 -9.651 1.00 92.62 242 GLN A CA 1
ATOM 1862 C C . GLN A 1 242 ? 1.265 -24.443 -10.959 1.00 92.62 242 GLN A C 1
ATOM 1864 O O . GLN A 1 242 ? 0.769 -25.510 -11.319 1.00 92.62 242 GLN A O 1
ATOM 1869 N N . GLY A 1 243 ? 1.089 -23.318 -11.662 1.00 92.56 243 GLY A N 1
ATOM 1870 C CA . GLY A 1 243 ? 0.284 -23.250 -12.884 1.00 92.56 243 GLY A CA 1
ATOM 1871 C C . GLY A 1 243 ? -1.218 -23.476 -12.663 1.00 92.56 243 GLY A C 1
ATOM 1872 O O . GLY A 1 243 ? -1.941 -23.765 -13.618 1.00 92.56 243 GLY A O 1
ATOM 1873 N N . ARG A 1 244 ? -1.711 -23.336 -11.425 1.00 94.56 244 ARG A N 1
ATOM 1874 C CA . ARG A 1 244 ? -3.112 -23.568 -11.022 1.00 94.56 244 ARG A CA 1
ATOM 1875 C C . ARG A 1 244 ? -4.011 -22.372 -11.325 1.00 94.56 244 ARG A C 1
ATOM 1877 O O . ARG A 1 244 ? -4.659 -21.809 -10.444 1.00 94.56 244 ARG A O 1
ATOM 1884 N N . SER A 1 245 ? -4.034 -21.985 -12.598 1.00 93.94 245 SER A N 1
ATOM 1885 C CA . SER A 1 245 ? -4.875 -20.891 -13.104 1.00 93.94 245 SER A CA 1
ATOM 1886 C C . SER A 1 245 ? -6.377 -21.140 -12.907 1.00 93.94 245 SER A C 1
ATOM 1888 O O . SER A 1 245 ? -7.145 -20.193 -12.770 1.00 93.94 245 SER A O 1
ATOM 1890 N N . ASP A 1 246 ? -6.791 -22.406 -12.791 1.00 97.25 246 ASP A N 1
ATOM 1891 C CA . ASP A 1 246 ? -8.159 -22.822 -12.471 1.00 97.25 246 ASP A CA 1
ATOM 1892 C C . ASP A 1 246 ? -8.634 -22.358 -11.081 1.00 97.25 246 ASP A C 1
ATOM 1894 O O . ASP A 1 246 ? -9.834 -22.233 -10.845 1.00 97.25 246 ASP A O 1
ATOM 1898 N N . LEU A 1 247 ? -7.705 -22.075 -10.160 1.00 96.81 247 LEU A N 1
ATOM 1899 C CA . LEU A 1 247 ? -8.011 -21.647 -8.793 1.00 96.81 247 LEU A CA 1
ATOM 1900 C C . LEU A 1 247 ? -7.857 -20.138 -8.563 1.00 96.81 247 LEU A C 1
ATOM 1902 O O . LEU A 1 247 ? -8.180 -19.664 -7.470 1.00 96.81 247 LEU A O 1
ATOM 1906 N N . THR A 1 248 ? -7.389 -19.373 -9.553 1.00 92.12 248 THR A N 1
ATOM 1907 C CA . THR A 1 248 ? -7.055 -17.950 -9.383 1.00 92.12 248 THR A CA 1
ATOM 1908 C C . THR A 1 248 ? -8.246 -17.132 -8.887 1.00 92.12 248 THR A C 1
ATOM 1910 O O . THR A 1 248 ? -8.134 -16.456 -7.867 1.00 92.12 248 THR A O 1
ATOM 1913 N N . GLU A 1 249 ? -9.417 -17.257 -9.515 1.00 95.25 249 GLU A N 1
ATOM 1914 C CA . GLU A 1 249 ? -10.596 -16.486 -9.097 1.00 95.25 249 GLU A CA 1
ATOM 1915 C C . GLU A 1 249 ? -11.058 -16.832 -7.672 1.00 95.25 249 GLU A C 1
ATOM 1917 O O . GLU A 1 249 ? -11.500 -15.970 -6.910 1.00 95.25 249 GLU A O 1
ATOM 1922 N N . ALA A 1 250 ? -10.979 -18.111 -7.292 1.00 96.94 250 ALA A N 1
ATOM 1923 C CA . ALA A 1 250 ? -11.348 -18.548 -5.951 1.00 96.94 250 ALA A CA 1
ATOM 1924 C C . ALA A 1 250 ? -10.389 -17.972 -4.900 1.00 96.94 250 ALA A C 1
ATOM 1926 O O . ALA A 1 250 ? -10.834 -17.513 -3.846 1.00 96.94 250 ALA A O 1
ATOM 1927 N N . ALA A 1 251 ? -9.092 -17.938 -5.209 1.00 94.75 251 ALA A N 1
ATOM 1928 C CA . ALA A 1 251 ? -8.075 -17.340 -4.356 1.00 94.75 251 ALA A CA 1
ATOM 1929 C C . ALA A 1 251 ? -8.220 -15.813 -4.247 1.00 94.75 251 ALA A C 1
ATOM 1931 O O . ALA A 1 251 ? -8.077 -15.270 -3.153 1.00 94.75 251 ALA A O 1
ATOM 1932 N N . GLU A 1 252 ? -8.585 -15.116 -5.326 1.00 92.56 252 GLU A N 1
ATOM 1933 C CA . GLU A 1 252 ? -8.884 -13.677 -5.290 1.00 92.56 252 GLU A CA 1
ATOM 1934 C C . GLU A 1 252 ? -10.093 -13.364 -4.399 1.00 92.56 252 GLU A C 1
ATOM 1936 O O . GLU A 1 252 ? -10.034 -12.458 -3.563 1.00 92.56 252 GLU A O 1
ATOM 1941 N N . ARG A 1 253 ? -11.169 -14.158 -4.496 1.00 95.75 253 ARG A N 1
ATOM 1942 C CA . ARG A 1 253 ? -12.328 -14.037 -3.594 1.00 95.75 253 ARG A CA 1
ATOM 1943 C C . ARG A 1 253 ? -11.948 -14.304 -2.140 1.00 95.75 253 ARG A C 1
ATOM 1945 O O . ARG A 1 253 ? -12.388 -13.576 -1.251 1.00 95.75 253 ARG A O 1
ATOM 1952 N N . ALA A 1 254 ? -11.129 -15.325 -1.882 1.00 95.81 254 ALA A N 1
ATOM 1953 C CA . ALA A 1 254 ? -10.628 -15.608 -0.540 1.00 95.81 254 ALA A CA 1
ATOM 1954 C C . ALA A 1 254 ? -9.804 -14.429 -0.001 1.00 95.81 254 ALA A C 1
ATOM 1956 O O . ALA A 1 254 ? -10.037 -13.984 1.122 1.00 95.81 254 ALA A O 1
ATOM 1957 N N . ARG A 1 255 ? -8.918 -13.854 -0.822 1.00 93.56 255 ARG A N 1
ATOM 1958 C CA . ARG A 1 255 ? -8.134 -12.667 -0.468 1.00 93.56 255 ARG A CA 1
ATOM 1959 C C . ARG A 1 255 ? -9.024 -11.475 -0.115 1.00 93.56 255 ARG A C 1
ATOM 1961 O O . ARG A 1 255 ? -8.800 -10.854 0.918 1.00 93.56 255 ARG A O 1
ATOM 1968 N N . ALA A 1 256 ? -10.056 -11.192 -0.910 1.00 93.62 256 ALA A N 1
ATOM 1969 C CA . ALA A 1 256 ? -11.004 -10.115 -0.617 1.00 93.62 256 ALA A CA 1
ATOM 1970 C C . ALA A 1 256 ? -11.698 -10.302 0.747 1.00 93.62 256 ALA A C 1
ATOM 1972 O O . ALA A 1 256 ? -11.860 -9.340 1.496 1.00 93.62 256 ALA A O 1
ATOM 1973 N N . ARG A 1 257 ? -12.047 -11.545 1.113 1.00 96.50 257 ARG A N 1
ATOM 1974 C CA . ARG A 1 257 ? -12.619 -11.857 2.434 1.00 96.50 257 ARG A CA 1
ATOM 1975 C C . ARG A 1 257 ? -11.633 -11.603 3.571 1.00 96.50 257 ARG A C 1
ATOM 1977 O O . ARG A 1 257 ? -12.031 -11.023 4.573 1.00 96.50 257 ARG A O 1
ATOM 1984 N N . ILE A 1 258 ? -10.372 -12.015 3.422 1.00 96.00 258 ILE A N 1
ATOM 1985 C CA . ILE A 1 258 ? -9.336 -11.787 4.442 1.00 96.00 258 ILE A CA 1
ATOM 1986 C C . ILE A 1 258 ? -9.086 -10.292 4.646 1.00 96.00 258 ILE A C 1
ATOM 1988 O O . ILE A 1 258 ? -9.024 -9.842 5.786 1.00 96.00 258 ILE A O 1
ATOM 1992 N N . ILE A 1 259 ? -9.022 -9.518 3.557 1.00 94.94 259 ILE A N 1
ATOM 1993 C CA . ILE A 1 259 ? -8.916 -8.057 3.635 1.00 94.94 259 ILE A CA 1
ATOM 1994 C C . ILE A 1 259 ? -10.100 -7.499 4.420 1.00 94.94 259 ILE A C 1
ATOM 1996 O O . ILE A 1 259 ? -9.894 -6.769 5.382 1.00 94.94 259 ILE A O 1
ATOM 2000 N N . ARG A 1 260 ? -11.333 -7.891 4.077 1.00 96.25 260 ARG A N 1
ATOM 2001 C CA . ARG A 1 260 ? -12.518 -7.386 4.776 1.00 96.25 260 ARG A CA 1
ATOM 2002 C C . ARG A 1 260 ? -12.511 -7.714 6.272 1.00 96.25 260 ARG A C 1
ATOM 2004 O O . ARG A 1 260 ? -12.781 -6.827 7.069 1.00 96.25 260 ARG A O 1
ATOM 2011 N N . ILE A 1 261 ? -12.160 -8.947 6.645 1.00 96.44 261 ILE A N 1
ATOM 2012 C CA . ILE A 1 261 ? -12.040 -9.365 8.052 1.00 96.44 261 ILE A CA 1
ATOM 2013 C C . ILE A 1 261 ? -11.036 -8.478 8.794 1.00 96.44 261 ILE A C 1
ATOM 2015 O O . ILE A 1 261 ? -11.321 -8.005 9.892 1.00 96.44 261 ILE A O 1
ATOM 2019 N N . ALA A 1 262 ? -9.877 -8.227 8.187 1.00 95.88 262 ALA A N 1
ATOM 2020 C CA . ALA A 1 262 ? -8.851 -7.394 8.793 1.00 95.88 262 ALA A CA 1
ATOM 2021 C C . ALA A 1 262 ? -9.299 -5.932 8.951 1.00 95.88 262 ALA A C 1
ATOM 2023 O O . ALA A 1 262 ? -9.075 -5.334 10.001 1.00 95.88 262 ALA A O 1
ATOM 2024 N N . LEU A 1 263 ? -9.974 -5.371 7.942 1.00 95.94 263 LEU A N 1
ATOM 2025 C CA . LEU A 1 263 ? -10.499 -4.006 8.005 1.00 95.94 263 LEU A CA 1
ATOM 2026 C C . LEU A 1 263 ? -11.625 -3.866 9.032 1.00 95.94 263 LEU A C 1
ATOM 2028 O O . LEU A 1 263 ? -11.650 -2.881 9.764 1.00 95.94 263 LEU A O 1
ATOM 2032 N N . ASP A 1 264 ? -12.518 -4.849 9.152 1.00 95.31 264 ASP A N 1
ATOM 2033 C CA . ASP A 1 264 ? -13.542 -4.839 10.200 1.00 95.31 264 ASP A CA 1
ATOM 2034 C C . ASP A 1 264 ? -12.909 -4.862 11.609 1.00 95.31 264 ASP A C 1
ATOM 2036 O O . ASP A 1 264 ? -13.436 -4.224 12.517 1.00 95.31 264 ASP A O 1
ATOM 2040 N N . GLY A 1 265 ? -11.736 -5.487 11.782 1.00 94.81 265 GLY A N 1
ATOM 2041 C CA . GLY A 1 265 ? -10.966 -5.465 13.036 1.00 94.81 265 GLY A CA 1
ATOM 2042 C C . GLY A 1 265 ? -10.374 -4.099 13.425 1.00 94.81 265 GLY A C 1
ATOM 2043 O O . GLY A 1 265 ? -10.018 -3.896 14.590 1.00 94.81 265 GLY A O 1
ATOM 2044 N N . LEU A 1 266 ? -10.294 -3.153 12.482 1.00 96.00 266 LEU A N 1
ATOM 2045 C CA . LEU A 1 266 ? -9.876 -1.769 12.739 1.00 96.00 266 LEU A CA 1
ATOM 2046 C C . LEU A 1 266 ? -11.043 -0.877 13.194 1.00 96.00 266 LEU A C 1
ATOM 2048 O O . LEU A 1 266 ? -10.813 0.227 13.693 1.00 96.00 266 LEU A O 1
ATOM 2052 N N . ARG A 1 267 ? -12.296 -1.314 13.021 1.00 95.75 267 ARG A N 1
ATOM 2053 C CA . ARG A 1 267 ? -13.456 -0.503 13.404 1.00 95.75 267 ARG A CA 1
ATOM 2054 C C . ARG A 1 267 ? -13.491 -0.267 14.913 1.00 95.75 267 ARG A C 1
ATOM 2056 O O . ARG A 1 267 ? -13.084 -1.108 15.715 1.00 95.75 267 ARG A O 1
ATOM 2063 N N . ALA A 1 268 ? -14.008 0.892 15.299 1.00 95.00 268 ALA A N 1
ATOM 2064 C CA . ALA A 1 268 ? -14.299 1.197 16.691 1.00 95.00 268 ALA A CA 1
ATOM 2065 C C . ALA A 1 268 ? -15.323 0.212 17.283 1.00 95.00 268 ALA A C 1
ATOM 2067 O O . ALA A 1 268 ? -16.115 -0.400 16.565 1.00 95.00 268 ALA A O 1
ATOM 2068 N N . GLY A 1 269 ? -15.323 0.090 18.611 1.00 88.69 269 GLY A N 1
ATOM 2069 C CA . GLY A 1 269 ? -16.233 -0.806 19.332 1.00 88.69 269 GLY A CA 1
ATOM 2070 C C . GLY A 1 269 ? -15.707 -2.229 19.525 1.00 88.69 269 GLY A C 1
ATOM 2071 O O . GLY A 1 269 ? -16.456 -3.084 19.994 1.00 88.69 269 GLY A O 1
ATOM 2072 N N . ALA A 1 270 ? -14.435 -2.492 19.205 1.00 87.00 270 ALA A N 1
ATOM 2073 C CA . ALA A 1 270 ? -13.773 -3.723 19.622 1.00 87.00 270 ALA A CA 1
ATOM 2074 C C . ALA A 1 270 ? -13.799 -3.835 21.165 1.00 87.00 270 ALA A C 1
ATOM 2076 O O . ALA A 1 270 ? -13.466 -2.859 21.841 1.00 87.00 270 ALA A O 1
ATOM 2077 N N . PRO A 1 271 ? -14.204 -4.990 21.728 1.00 86.12 271 PRO A N 1
ATOM 2078 C CA . PRO A 1 271 ? -14.394 -5.140 23.172 1.00 86.12 271 PRO A CA 1
ATOM 2079 C C . PRO A 1 271 ? -13.074 -5.174 23.948 1.00 86.12 271 PRO A C 1
ATOM 2081 O O . PRO A 1 271 ? -13.052 -4.853 25.133 1.00 86.12 271 PRO A O 1
ATOM 2084 N N . GLU A 1 272 ? -11.984 -5.559 23.283 1.00 91.19 272 GLU A N 1
ATOM 2085 C CA . GLU A 1 272 ? -10.667 -5.745 23.882 1.00 91.19 272 GLU A CA 1
ATOM 2086 C C . GLU A 1 272 ? -9.622 -4.862 23.182 1.00 91.19 272 GLU A C 1
ATOM 2088 O O . GLU A 1 272 ? -9.675 -4.699 21.949 1.00 91.19 272 GLU A O 1
ATOM 2093 N N . PRO A 1 273 ? -8.669 -4.290 23.943 1.00 92.31 273 PRO A N 1
ATOM 2094 C CA . PRO A 1 273 ? -7.551 -3.553 23.370 1.00 92.31 273 PRO A CA 1
ATOM 2095 C C . PRO A 1 273 ? -6.651 -4.477 22.539 1.00 92.31 273 PRO A C 1
ATOM 2097 O O . PRO A 1 273 ? -6.627 -5.693 22.743 1.00 92.31 273 PRO A O 1
ATOM 2100 N N . LEU A 1 274 ? -5.906 -3.900 21.596 1.00 94.50 274 LEU A N 1
ATOM 2101 C CA . LEU A 1 274 ? -4.873 -4.636 20.873 1.00 94.50 274 LEU A CA 1
ATOM 2102 C C . LEU A 1 274 ? -3.809 -5.159 21.856 1.00 94.50 274 LEU A C 1
ATOM 2104 O O . LEU A 1 274 ? -3.485 -4.476 22.830 1.00 94.50 274 LEU A O 1
ATOM 2108 N N . PRO A 1 275 ? -3.277 -6.373 21.634 1.00 93.69 275 PRO A N 1
ATOM 2109 C CA . PRO A 1 275 ? -2.234 -6.923 22.485 1.00 93.69 275 PRO A CA 1
ATOM 2110 C C . PRO A 1 275 ? -0.896 -6.206 22.263 1.00 93.69 275 PRO A C 1
ATOM 2112 O O . PRO A 1 275 ? -0.538 -5.892 21.129 1.00 93.69 275 PRO A O 1
ATOM 2115 N N . GLY A 1 276 ? -0.119 -6.069 23.340 1.00 92.38 276 GLY A N 1
ATOM 2116 C CA . GLY A 1 276 ? 1.213 -5.460 23.310 1.00 92.38 276 GLY A CA 1
ATOM 2117 C C . GLY A 1 276 ? 1.192 -3.932 23.342 1.00 92.38 276 GLY A C 1
ATOM 2118 O O . GLY A 1 276 ? 0.135 -3.307 23.416 1.00 92.38 276 GLY A O 1
ATOM 2119 N N . ASP A 1 277 ? 2.385 -3.343 23.317 1.00 93.19 277 ASP A N 1
ATOM 2120 C CA . ASP A 1 277 ? 2.547 -1.897 23.196 1.00 93.19 277 ASP A CA 1
ATOM 2121 C C . ASP A 1 277 ? 2.379 -1.463 21.728 1.00 93.19 277 ASP A C 1
ATOM 2123 O O . ASP A 1 277 ? 2.730 -2.230 20.822 1.00 93.19 277 ASP A O 1
ATOM 2127 N N . PRO A 1 278 ? 1.868 -0.244 21.466 1.00 91.12 278 PRO A N 1
ATOM 2128 C CA . PRO A 1 278 ? 1.778 0.284 20.112 1.00 91.12 278 PRO A CA 1
ATOM 2129 C C . PRO A 1 278 ? 3.141 0.250 19.404 1.00 91.12 278 PRO A C 1
ATOM 2131 O O . PRO A 1 278 ? 4.135 0.683 19.995 1.00 91.12 278 PRO A O 1
ATOM 2134 N N . PRO A 1 279 ? 3.214 -0.237 18.154 1.00 89.12 279 PRO A N 1
ATOM 2135 C CA . PRO A 1 279 ? 4.488 -0.406 17.477 1.00 89.12 279 PRO A CA 1
ATOM 2136 C C . PRO A 1 279 ? 5.131 0.948 17.180 1.00 89.12 279 PRO A C 1
ATOM 2138 O O . PRO A 1 279 ? 4.491 1.869 16.660 1.00 89.12 279 PRO A O 1
ATOM 2141 N N . GLY A 1 280 ? 6.417 1.056 17.500 1.00 85.62 280 GLY A N 1
ATOM 2142 C CA . GLY A 1 280 ? 7.202 2.240 17.214 1.00 85.62 280 GLY A CA 1
ATOM 2143 C C . GLY A 1 280 ? 7.697 2.285 15.768 1.00 85.62 280 GLY A C 1
ATOM 2144 O O . GLY A 1 280 ? 7.681 1.306 15.014 1.00 85.62 280 GLY A O 1
ATOM 2145 N N . TYR A 1 281 ? 8.106 3.478 15.355 1.00 77.75 281 TYR A N 1
ATOM 2146 C CA . TYR A 1 281 ? 8.526 3.761 13.987 1.00 77.75 281 TYR A CA 1
ATOM 2147 C C . TYR A 1 281 ? 9.904 3.157 13.643 1.00 77.75 281 TYR A C 1
ATOM 2149 O O . TYR A 1 281 ? 10.216 2.944 12.468 1.00 77.75 281 TYR A O 1
ATOM 2157 N N . GLU A 1 282 ? 10.690 2.786 14.656 1.00 81.06 282 GLU A N 1
ATOM 2158 C CA . GLU A 1 282 ? 11.954 2.054 14.542 1.00 81.06 282 GLU A CA 1
ATOM 2159 C C . GLU A 1 282 ? 11.829 0.759 13.725 1.00 81.06 282 GLU A C 1
ATOM 2161 O O . GLU A 1 282 ? 12.749 0.395 12.990 1.00 81.06 282 GLU A O 1
ATOM 2166 N N . LEU A 1 283 ? 10.652 0.119 13.732 1.00 79.38 283 LEU A N 1
ATOM 2167 C CA . LEU A 1 283 ? 10.367 -1.059 12.904 1.00 79.38 283 LEU A CA 1
ATOM 2168 C C . LEU A 1 283 ? 10.485 -0.791 11.396 1.00 79.38 283 LEU A C 1
ATOM 2170 O O . LEU A 1 283 ? 10.623 -1.734 10.612 1.00 79.38 283 LEU A O 1
ATOM 2174 N N . PHE A 1 284 ? 10.448 0.475 10.979 1.00 70.12 284 PHE A N 1
ATOM 2175 C CA . PHE A 1 284 ? 10.731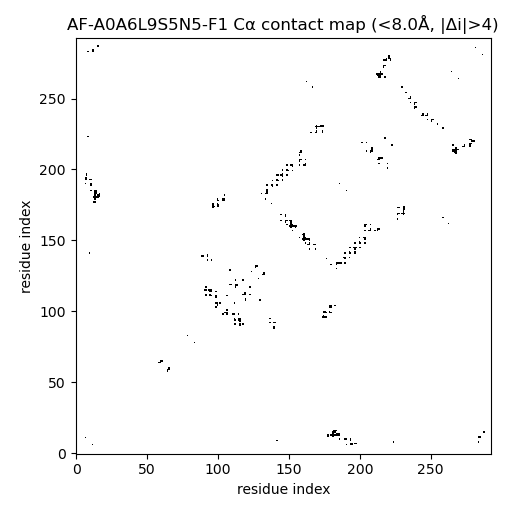 0.883 9.610 1.00 70.12 284 PHE A CA 1
ATOM 2176 C C . PHE A 1 284 ? 12.135 1.477 9.478 1.00 70.12 284 PHE A C 1
ATOM 2178 O O . PHE A 1 284 ? 12.873 1.065 8.581 1.00 70.12 284 PHE A O 1
ATOM 2185 N N . SER A 1 285 ? 12.513 2.430 10.339 1.00 67.69 285 SER A N 1
ATOM 2186 C CA . SER A 1 285 ? 13.770 3.181 10.184 1.00 67.69 285 SER A CA 1
ATOM 2187 C C . SER A 1 285 ? 15.022 2.379 10.530 1.00 67.69 285 SER A C 1
ATOM 2189 O O . SER A 1 285 ? 16.075 2.614 9.938 1.00 67.69 285 SER A O 1
ATOM 2191 N N . GLU A 1 286 ? 14.921 1.431 11.461 1.00 73.75 286 GLU A N 1
ATOM 2192 C CA . GLU A 1 286 ? 16.063 0.667 11.974 1.00 73.75 286 GLU A CA 1
ATOM 2193 C C . GLU A 1 286 ? 16.137 -0.752 11.405 1.00 73.75 286 GLU A C 1
ATOM 2195 O O . GLU A 1 286 ? 17.196 -1.367 11.435 1.00 73.75 286 GLU A O 1
ATOM 2200 N N . ARG A 1 287 ? 15.063 -1.265 10.788 1.00 71.69 287 ARG A N 1
ATOM 2201 C CA . ARG A 1 287 ? 14.998 -2.639 10.241 1.00 71.69 287 ARG A CA 1
ATOM 2202 C C . ARG A 1 287 ? 16.106 -2.984 9.239 1.00 71.69 287 ARG A C 1
ATOM 2204 O O . ARG A 1 287 ? 16.398 -4.157 9.021 1.00 71.69 287 ARG A O 1
ATOM 2211 N N . TRP A 1 288 ? 16.683 -1.975 8.599 1.00 65.25 288 TRP A N 1
ATOM 2212 C CA . TRP A 1 288 ? 17.750 -2.131 7.610 1.00 65.25 288 TRP A CA 1
ATOM 2213 C C . TRP A 1 288 ? 19.146 -1.830 8.165 1.00 65.25 288 TRP A C 1
ATOM 2215 O O . TRP A 1 288 ? 20.122 -1.934 7.426 1.00 65.25 288 TRP A O 1
ATOM 2225 N N . GLN A 1 289 ? 19.252 -1.477 9.447 1.00 67.06 289 GLN A N 1
ATOM 2226 C CA . GLN A 1 289 ? 20.531 -1.332 10.128 1.00 67.06 289 GLN A CA 1
ATOM 2227 C C . GLN A 1 289 ? 21.064 -2.731 10.443 1.00 67.06 289 GLN A C 1
ATOM 2229 O O . GLN A 1 289 ? 20.389 -3.554 11.065 1.00 67.06 289 GLN A O 1
ATOM 2234 N N . LEU A 1 290 ? 22.268 -3.029 9.957 1.00 62.34 290 LEU A N 1
ATOM 2235 C CA . LEU A 1 290 ? 22.960 -4.247 10.358 1.00 62.34 290 LEU A CA 1
ATOM 2236 C C . LEU A 1 290 ? 23.340 -4.108 11.839 1.00 62.34 290 LEU A C 1
ATOM 2238 O O . LEU A 1 290 ? 23.792 -3.030 12.222 1.00 62.34 290 LEU A O 1
ATOM 2242 N N . PRO A 1 291 ? 23.176 -5.158 12.666 1.00 67.50 291 PRO A N 1
ATOM 2243 C CA . PRO A 1 291 ? 23.682 -5.132 14.031 1.00 67.50 291 PRO A CA 1
ATOM 2244 C C . PRO A 1 291 ? 25.179 -4.825 14.008 1.00 67.50 291 PRO A C 1
ATOM 2246 O O . PRO A 1 291 ? 25.900 -5.412 13.195 1.00 67.50 291 PRO A O 1
ATOM 2249 N N . ASP A 1 292 ? 25.636 -3.938 14.892 1.00 70.94 292 ASP A N 1
ATOM 2250 C CA . ASP A 1 292 ? 27.067 -3.717 15.095 1.00 70.94 292 ASP A CA 1
ATOM 2251 C C . ASP A 1 292 ? 27.719 -5.067 15.446 1.00 70.94 292 ASP A C 1
ATOM 2253 O O . ASP A 1 292 ? 27.340 -5.720 16.423 1.00 70.94 292 ASP A O 1
ATOM 2257 N N . GLY A 1 293 ? 28.626 -5.520 14.575 1.00 50.06 293 GLY A N 1
ATOM 2258 C CA . GLY A 1 293 ? 29.387 -6.765 14.721 1.00 50.06 293 GLY A CA 1
ATOM 2259 C C . GLY A 1 293 ? 30.635 -6.598 15.570 1.00 50.06 293 GLY A C 1
ATOM 2260 O O . GLY A 1 293 ? 31.270 -5.522 15.481 1.00 50.06 293 GLY A O 1
#

pLDDT: mean 72.53, std 24.24, range [21.45, 98.38]

Solvent-accessible surface area (backbone atoms only — not comparable to full-atom values): 17379 Å² total; per-residue (Å²): 135,82,77,81,70,83,65,32,75,75,56,41,49,28,71,59,75,84,81,91,80,91,76,91,79,85,84,82,81,80,88,89,86,82,88,87,90,82,88,86,81,87,88,85,90,82,86,89,86,81,79,90,70,88,78,85,60,75,62,69,74,35,76,62,51,48,51,51,49,56,48,49,58,52,55,76,54,68,59,54,75,66,63,48,49,53,52,49,51,54,41,40,43,52,21,38,20,55,40,24,63,74,46,34,70,73,47,47,71,61,58,25,20,59,65,37,74,43,61,54,72,60,49,49,72,76,28,88,42,74,59,54,46,50,51,50,44,50,38,52,54,34,50,51,52,30,50,35,24,53,58,12,65,70,42,84,52,42,54,61,12,37,52,48,23,52,53,44,54,20,69,71,36,53,46,32,68,59,52,47,32,11,75,43,81,82,48,70,67,45,52,56,43,31,55,53,24,44,54,40,45,49,52,32,53,51,46,13,40,75,69,59,46,35,35,86,84,64,52,73,52,53,53,51,50,50,35,58,64,57,12,48,51,73,66,58,54,50,33,59,76,70,67,40,69,91,46,45,68,60,48,52,55,51,49,55,51,54,52,49,56,57,55,60,70,45,31,39,85,63,94,65,80,75,86,77,76,81,70,60,69,56,73,54,72,45,69,80,59,74,77,92,126

Mean predicted aligned error: 14.3 Å

Sequence (293 aa):
MERDEPLGVVLVLLRFRDERTDGCFGLRVRPDVHRVLTHGEGVPSRDHSECFAPNSNSERNTPQGYADRVSDLRAHGKRGPQARAARNDRALLRAAKEVLARDGAHASVAAIAERAGVGIGSLYRRYRTKTELFQRLCVISLEEHLQAAEEGLKREDPWEGLEYYLTSAITMGTGSLAPIAGTVEVTEAMVETNARSDRAVEALVQRARAAGMLRSDVTQVDIALLIEQLGKSPLLEQLAMQGRSDLTEAAERARARIIRIALDGLRAGAPEPLPGDPPGYELFSERWQLPDG

Nearest PDB structures (foldseek):
  2q24-assembly1_B  TM=6.775E-01  e=2.543E-06  Streptomyces coelicolor A3(2)
  2rek-assembly1_B-2  TM=6.159E-01  e=5.142E-06  Streptomyces coelicolor A3(2)
  2rek-assembly1_A  TM=6.091E-01  e=1.662E-05  Streptomyces coelicolor A3(2)
  2qwt-assembly1_A  TM=6.704E-01  e=1.374E-04  Mycolicibacterium vanbaalenii PYR-1
  6o6o-assembly1_B  TM=4.579E-01  e=2.529E-04  Mycobacterium tuberculosis

Radius of gyration: 24.75 Å; Cα contacts (8 Å, |Δi|>4): 249; chains: 1; bounding box: 53×64×73 Å

Foldseek 3Di:
DDPPDDQFLLVLLAADDDDDDDDDDDDDDDDDDDDDDDDDDDDDDDDDDDDDDPDPCPVCPDPVVVVVVVVVVVVVVPPDPVNVVLVLLLLLLVLVLVQCLPQQPNRDLVSSCVSSVHDSVVVCVVAVDPQRSLQVSSLSLLVQLLVQLVVLVPDPDLLSSLLSSLVSLLQSAPSDCSSCRNVHDHDPSNRVSRVSSVVSNVVSVVSCVVVQFFAPQADPVNSSVSSNVLSDDPPLVVCVVVVVPVCNVVSVVVSVVVSVVVSNVRTHPDPDHDPDHHDDPCVSNVVPPDPDD